Protein AF-A0A7S2IC84-F1 (afdb_monomer_lite)

Structure (mmCIF, N/CA/C/O backbone):
data_AF-A0A7S2IC84-F1
#
_entry.id   AF-A0A7S2IC84-F1
#
loop_
_atom_site.group_PDB
_atom_site.id
_atom_site.type_symbol
_atom_site.label_atom_id
_atom_site.label_alt_id
_atom_site.label_comp_id
_atom_site.label_asym_id
_atom_site.label_entity_id
_atom_site.label_seq_id
_atom_site.pdbx_PDB_ins_code
_atom_site.Cartn_x
_atom_site.Cartn_y
_atom_site.Cartn_z
_atom_site.occupancy
_atom_site.B_iso_or_equiv
_atom_site.auth_seq_id
_atom_site.auth_comp_id
_atom_site.auth_asym_id
_atom_site.auth_atom_id
_atom_site.pdbx_PDB_model_num
ATOM 1 N N . MET A 1 1 ? -22.137 10.813 -13.366 1.00 35.28 1 MET A N 1
ATOM 2 C CA . MET A 1 1 ? -20.896 10.332 -12.736 1.00 35.28 1 MET A CA 1
ATOM 3 C C . MET A 1 1 ? -19.854 10.349 -13.838 1.00 35.28 1 MET A C 1
ATOM 5 O O . MET A 1 1 ? -19.984 9.572 -14.772 1.00 35.28 1 MET A O 1
ATOM 9 N N . GLU A 1 2 ? -18.961 11.340 -13.840 1.00 34.75 2 GLU A N 1
ATOM 10 C CA . GLU A 1 2 ? -17.824 11.350 -14.770 1.00 34.75 2 GLU A CA 1
ATOM 11 C C . GLU A 1 2 ? -16.939 10.137 -14.464 1.00 34.75 2 GLU A C 1
ATOM 13 O O . GLU A 1 2 ? -16.788 9.768 -13.298 1.00 34.75 2 GLU A O 1
ATOM 18 N N . GLY A 1 3 ? -16.433 9.477 -15.506 1.00 37.12 3 GLY A N 1
ATOM 19 C CA . GLY A 1 3 ? -15.667 8.241 -15.371 1.00 37.12 3 GLY A CA 1
ATOM 20 C C . GLY A 1 3 ? -14.487 8.406 -14.413 1.00 37.12 3 GLY A C 1
ATOM 21 O O . GLY A 1 3 ? -13.699 9.337 -14.533 1.00 37.12 3 GLY A O 1
ATOM 22 N N . VAL A 1 4 ? -14.367 7.478 -13.462 1.00 47.25 4 VAL A N 1
ATOM 23 C CA . VAL A 1 4 ? -13.294 7.436 -12.447 1.00 47.25 4 VAL A CA 1
ATOM 24 C C . VAL A 1 4 ? -11.958 6.972 -13.052 1.00 47.25 4 VAL A C 1
ATOM 26 O O . VAL A 1 4 ? -10.907 7.048 -12.414 1.00 47.25 4 VAL A O 1
ATOM 29 N N . LEU A 1 5 ? -11.973 6.488 -14.298 1.00 45.72 5 LEU A N 1
ATOM 30 C CA . LEU A 1 5 ? -10.772 6.046 -14.991 1.00 45.72 5 LEU A CA 1
ATOM 31 C C . LEU A 1 5 ? -9.951 7.255 -15.461 1.00 45.72 5 LEU A C 1
ATOM 33 O O . LEU A 1 5 ? -10.506 8.160 -16.088 1.00 45.72 5 LEU A O 1
ATOM 37 N N . PRO A 1 6 ? -8.633 7.283 -15.189 1.00 52.25 6 PRO A N 1
ATOM 38 C CA . PRO A 1 6 ? -7.774 8.307 -15.755 1.00 52.25 6 PRO A CA 1
ATOM 39 C C . PRO A 1 6 ? -7.857 8.228 -17.279 1.00 52.25 6 PRO A C 1
ATOM 41 O O . PRO A 1 6 ? -7.820 7.133 -17.843 1.00 52.25 6 PRO A O 1
ATOM 44 N N . ASP A 1 7 ? -7.951 9.388 -17.930 1.00 58.00 7 ASP A N 1
ATOM 45 C CA . ASP A 1 7 ? -7.841 9.480 -19.381 1.00 58.00 7 ASP A CA 1
ATOM 46 C C . ASP A 1 7 ? -6.588 8.700 -19.818 1.00 58.00 7 ASP A C 1
ATOM 48 O O . ASP A 1 7 ? -5.492 8.896 -19.284 1.00 58.00 7 ASP A O 1
ATOM 52 N N . ALA A 1 8 ? -6.764 7.730 -20.709 1.00 59.69 8 ALA A N 1
ATOM 53 C CA . ALA A 1 8 ? -5.690 6.900 -21.250 1.00 59.69 8 ALA A CA 1
ATOM 54 C C . ALA A 1 8 ? -5.356 7.287 -22.698 1.00 59.69 8 ALA A C 1
ATOM 56 O O . ALA A 1 8 ? -4.573 6.591 -23.352 1.00 59.69 8 ALA A O 1
ATOM 57 N N . GLY A 1 9 ? -5.952 8.379 -23.191 1.00 63.91 9 GLY A N 1
ATOM 58 C CA . GLY A 1 9 ? -5.682 8.944 -24.498 1.00 63.91 9 GLY A CA 1
ATOM 59 C C . GLY A 1 9 ? -4.207 9.322 -24.683 1.00 63.91 9 GLY A C 1
ATOM 60 O O . GLY A 1 9 ? -3.464 9.470 -23.710 1.00 63.91 9 GLY A O 1
ATOM 61 N N . PRO A 1 10 ? -3.759 9.477 -25.937 1.00 58.81 10 PRO A N 1
ATOM 62 C CA . PRO A 1 10 ? -2.362 9.766 -26.268 1.00 58.81 10 PRO A CA 1
ATOM 63 C C . PRO A 1 10 ? -1.812 11.038 -25.597 1.00 58.81 10 PRO A C 1
ATOM 65 O O . PRO A 1 10 ? -0.617 11.094 -25.318 1.00 58.81 10 PRO A O 1
ATOM 68 N N . ASP A 1 11 ? -2.678 11.997 -25.257 1.00 66.75 11 ASP A N 1
ATOM 69 C CA . ASP A 1 11 ? -2.313 13.256 -24.590 1.00 66.75 11 ASP A CA 1
ATOM 70 C C . ASP A 1 11 ? -2.499 13.229 -23.065 1.00 66.75 11 ASP A C 1
ATOM 72 O O . ASP A 1 11 ? -2.344 14.245 -22.381 1.00 66.75 11 ASP A O 1
ATOM 76 N N . SER A 1 12 ? -2.847 12.076 -22.495 1.00 67.94 12 SER A N 1
ATOM 77 C CA . SER A 1 12 ? -3.156 12.009 -21.079 1.00 67.94 12 SER A CA 1
ATOM 78 C C . SER A 1 12 ? -1.906 12.068 -20.208 1.00 67.94 12 SER A C 1
ATOM 80 O O . SER A 1 12 ? -0.814 11.622 -20.572 1.00 67.94 12 SER A O 1
ATOM 82 N N . ALA A 1 13 ? -2.065 12.570 -18.984 1.00 67.38 13 ALA A N 1
ATOM 83 C CA . ALA A 1 13 ? -0.963 12.674 -18.030 1.00 67.38 13 ALA A CA 1
ATOM 84 C C . ALA A 1 13 ? -0.344 11.307 -17.656 1.00 67.38 13 ALA A C 1
ATOM 86 O O . ALA A 1 13 ? 0.802 11.251 -17.201 1.00 67.38 13 ALA A O 1
ATOM 87 N N . TRP A 1 14 ? -1.080 10.213 -17.889 1.00 68.62 14 TRP A N 1
ATOM 88 C CA . TRP A 1 14 ? -0.605 8.833 -17.784 1.00 68.62 14 TRP A CA 1
ATOM 89 C C . TRP A 1 14 ? 0.412 8.472 -18.878 1.00 68.62 14 TRP A C 1
ATOM 91 O O . TRP A 1 14 ? 1.429 7.834 -18.589 1.00 68.62 14 TRP A O 1
ATOM 101 N N . GLN A 1 15 ? 0.165 8.907 -20.117 1.00 69.06 15 GLN A N 1
ATOM 102 C CA . GLN A 1 15 ? 1.049 8.668 -21.261 1.00 69.06 15 GLN A CA 1
ATOM 103 C C . GLN A 1 15 ? 2.215 9.661 -21.301 1.00 69.06 15 GLN A C 1
ATOM 105 O O . GLN A 1 15 ? 3.356 9.256 -21.519 1.00 69.06 15 GLN A O 1
ATOM 110 N N . ALA A 1 16 ? 1.969 10.936 -20.984 1.00 69.38 16 ALA A N 1
ATOM 111 C CA . ALA A 1 16 ? 2.932 12.027 -21.152 1.00 69.38 16 ALA A CA 1
ATOM 112 C C . ALA A 1 16 ? 4.272 11.818 -20.418 1.00 69.38 16 ALA A C 1
ATOM 114 O O . ALA A 1 16 ? 5.317 12.244 -20.902 1.00 69.38 16 ALA A O 1
ATOM 115 N N . LYS A 1 17 ? 4.266 11.158 -19.250 1.00 76.44 17 LYS A N 1
ATOM 116 C CA . LYS A 1 17 ? 5.498 10.836 -18.497 1.00 76.44 17 LYS A CA 1
ATOM 117 C C . LYS A 1 17 ? 5.928 9.375 -18.597 1.00 76.44 17 LYS A C 1
ATOM 119 O O . LYS A 1 17 ? 6.932 9.011 -17.990 1.00 76.44 17 LYS A O 1
ATOM 124 N N . ALA A 1 18 ? 5.151 8.529 -19.272 1.00 82.62 18 ALA A N 1
ATOM 125 C CA . ALA A 1 18 ? 5.358 7.085 -19.400 1.00 82.62 18 ALA A CA 1
ATOM 126 C C . ALA A 1 18 ? 5.592 6.316 -18.076 1.00 82.62 18 ALA A C 1
ATOM 128 O O . ALA A 1 18 ? 5.994 5.152 -18.108 1.00 82.62 18 ALA A O 1
ATOM 129 N N . ARG A 1 19 ? 5.320 6.910 -16.902 1.00 88.19 19 ARG A N 1
ATOM 130 C CA . ARG A 1 19 ? 5.584 6.296 -15.587 1.00 88.19 19 ARG A CA 1
ATOM 131 C C . ARG A 1 19 ? 4.668 5.104 -15.332 1.00 88.19 19 ARG A C 1
ATOM 133 O O . ARG A 1 19 ? 5.154 3.999 -15.105 1.00 88.19 19 ARG A O 1
ATOM 140 N N . GLY A 1 20 ? 3.357 5.321 -15.451 1.00 87.19 20 GLY A N 1
ATOM 141 C CA . GLY A 1 20 ? 2.346 4.270 -15.328 1.00 87.19 20 GLY A CA 1
ATOM 142 C C . GLY A 1 20 ? 2.557 3.125 -16.329 1.00 87.19 20 GLY A C 1
ATOM 143 O O . GLY A 1 20 ? 2.695 1.978 -15.904 1.00 87.19 20 GLY A O 1
ATOM 144 N N . PRO A 1 21 ? 2.692 3.406 -17.641 1.00 89.00 21 PRO A N 1
ATOM 145 C CA . PRO A 1 21 ? 3.006 2.383 -18.639 1.00 89.00 21 PRO A CA 1
ATOM 146 C C . PRO A 1 21 ? 4.304 1.610 -18.369 1.00 89.00 21 PRO A C 1
ATOM 148 O O . PRO A 1 21 ? 4.390 0.421 -18.671 1.00 89.00 21 PRO A O 1
ATOM 151 N N . THR A 1 22 ? 5.334 2.252 -17.812 1.00 91.38 22 THR A N 1
ATOM 152 C CA . THR A 1 22 ? 6.587 1.570 -17.442 1.00 91.38 22 THR A CA 1
ATOM 153 C C . THR A 1 22 ? 6.384 0.644 -16.247 1.00 91.38 22 THR A C 1
ATOM 155 O O . THR A 1 22 ? 6.774 -0.517 -16.319 1.00 91.38 22 THR A O 1
ATOM 158 N N . LEU A 1 23 ? 5.691 1.088 -15.195 1.00 93.00 23 LEU A N 1
ATOM 159 C CA . LEU A 1 23 ? 5.350 0.234 -14.049 1.00 93.00 23 LEU A CA 1
ATOM 160 C C . LEU A 1 23 ? 4.457 -0.945 -14.452 1.00 93.00 23 LEU A C 1
ATOM 162 O O . LEU A 1 23 ? 4.664 -2.062 -13.982 1.00 93.00 23 LEU A O 1
ATOM 166 N N . ARG A 1 24 ? 3.519 -0.735 -15.384 1.00 91.69 24 ARG A N 1
ATOM 167 C CA . ARG A 1 24 ? 2.701 -1.816 -15.948 1.00 91.69 24 ARG A CA 1
ATOM 168 C C . ARG A 1 24 ? 3.534 -2.805 -16.763 1.00 91.69 24 ARG A C 1
ATOM 170 O O . ARG A 1 24 ? 3.251 -3.992 -16.713 1.00 91.69 24 ARG A O 1
ATOM 177 N N . ARG A 1 25 ? 4.567 -2.357 -17.481 1.00 92.56 25 ARG A N 1
ATOM 178 C CA . ARG A 1 25 ? 5.507 -3.263 -18.164 1.00 92.56 25 ARG A CA 1
ATOM 179 C C . ARG A 1 25 ? 6.356 -4.071 -17.182 1.00 92.56 25 ARG A C 1
ATOM 181 O O . ARG A 1 25 ? 6.618 -5.234 -17.451 1.00 92.56 25 ARG A O 1
ATOM 188 N N . LEU A 1 26 ? 6.747 -3.475 -16.055 1.00 94.00 26 LEU A N 1
ATOM 189 C CA . LEU A 1 26 ? 7.545 -4.144 -15.023 1.00 94.00 26 LEU A CA 1
ATOM 190 C C . LEU A 1 26 ? 6.751 -5.187 -14.240 1.00 94.00 26 LEU A C 1
ATOM 192 O O . LEU A 1 26 ? 7.208 -6.313 -14.073 1.00 94.00 26 LEU A O 1
ATOM 196 N N . PHE A 1 27 ? 5.568 -4.811 -13.758 1.00 96.00 27 PHE A N 1
ATOM 197 C CA . PHE A 1 27 ? 4.808 -5.622 -12.808 1.00 96.00 27 PHE A CA 1
ATOM 198 C C . PHE A 1 27 ? 3.528 -6.205 -13.393 1.00 96.00 27 PHE A C 1
ATOM 200 O O . PHE A 1 27 ? 2.905 -7.038 -12.755 1.00 96.00 27 PHE A O 1
ATOM 207 N N . GLY A 1 28 ? 3.126 -5.840 -14.611 1.00 94.19 28 GLY A N 1
ATOM 208 C CA . GLY A 1 28 ? 1.875 -6.312 -15.210 1.00 94.19 28 GLY A CA 1
ATOM 209 C C . GLY A 1 28 ? 1.822 -7.818 -15.455 1.00 94.19 28 GLY A C 1
ATOM 210 O O . GLY A 1 28 ? 0.731 -8.352 -15.600 1.00 94.19 28 GLY A O 1
ATOM 211 N N . ALA A 1 29 ? 2.960 -8.511 -15.464 1.00 93.81 29 ALA A N 1
ATOM 212 C CA . ALA A 1 29 ? 2.993 -9.971 -15.511 1.00 93.81 29 ALA A CA 1
ATOM 213 C C . ALA A 1 29 ? 2.808 -10.630 -14.132 1.00 93.81 29 ALA A C 1
ATOM 215 O O . ALA A 1 29 ? 2.566 -11.829 -14.077 1.00 93.81 29 ALA A O 1
ATOM 216 N N . TYR A 1 30 ? 2.915 -9.871 -13.034 1.00 96.06 30 TYR A N 1
ATOM 217 C CA . TYR A 1 30 ? 2.794 -10.419 -11.686 1.00 96.06 30 TYR A CA 1
ATOM 218 C C . TYR A 1 30 ? 1.347 -10.824 -11.425 1.00 96.06 30 TYR A C 1
ATOM 220 O O . TYR A 1 30 ? 0.415 -10.041 -11.647 1.00 96.06 30 TYR A O 1
ATOM 228 N N . LEU A 1 31 ? 1.182 -12.032 -10.908 1.00 95.38 31 LEU A N 1
ATOM 229 C CA . LEU A 1 31 ? -0.073 -12.586 -10.425 1.00 95.38 31 LEU A CA 1
ATOM 230 C C . LEU A 1 31 ? -0.096 -12.576 -8.892 1.00 95.38 31 LEU A C 1
ATOM 232 O O . LEU A 1 31 ? 0.843 -12.124 -8.232 1.00 95.38 31 LEU A O 1
ATOM 236 N N . TYR A 1 32 ? -1.182 -13.086 -8.311 1.00 93.31 32 TYR A N 1
ATOM 237 C CA . TYR A 1 32 ? -1.343 -13.202 -6.862 1.00 93.31 32 TYR A CA 1
ATOM 238 C C . TYR A 1 32 ? -0.132 -13.865 -6.184 1.00 93.31 32 TYR A C 1
ATOM 240 O O . TYR A 1 32 ? 0.417 -13.337 -5.215 1.00 93.31 32 TYR A O 1
ATOM 248 N N . GLU A 1 33 ? 0.341 -14.987 -6.727 1.00 96.12 33 GLU A N 1
ATOM 249 C CA . GLU A 1 33 ? 1.465 -15.742 -6.164 1.00 96.12 33 GLU A CA 1
ATOM 250 C C . GLU A 1 33 ? 2.770 -14.934 -6.136 1.00 96.12 33 GLU A C 1
ATOM 252 O O . GLU A 1 33 ? 3.537 -15.035 -5.171 1.00 96.12 33 GLU A O 1
ATOM 257 N N . ASP A 1 34 ? 2.998 -14.084 -7.141 1.00 96.56 34 ASP A N 1
ATOM 258 C CA . ASP A 1 34 ? 4.186 -13.235 -7.248 1.00 96.56 34 ASP A CA 1
ATOM 259 C C . ASP A 1 34 ? 4.195 -12.125 -6.196 1.00 96.56 34 ASP A C 1
ATOM 261 O O . ASP A 1 34 ? 5.251 -11.813 -5.628 1.00 96.56 34 ASP A O 1
ATOM 265 N N . LEU A 1 35 ? 3.025 -11.555 -5.881 1.00 96.12 35 LEU A N 1
ATOM 266 C CA . LEU A 1 35 ? 2.880 -10.564 -4.811 1.00 96.12 35 LEU A CA 1
ATOM 267 C C . LEU A 1 35 ? 3.310 -11.166 -3.470 1.00 96.12 35 LEU A C 1
ATOM 269 O O . LEU A 1 35 ? 4.196 -10.639 -2.790 1.00 96.12 35 LEU A O 1
ATOM 273 N N . TRP A 1 36 ? 2.756 -12.327 -3.121 1.00 95.56 36 TRP A N 1
ATOM 274 C CA . TRP A 1 36 ? 3.095 -13.019 -1.877 1.00 95.56 36 TRP A CA 1
ATOM 275 C C . TRP A 1 36 ? 4.520 -13.562 -1.864 1.00 95.56 36 TRP A C 1
ATOM 277 O O . TRP A 1 36 ? 5.173 -13.543 -0.822 1.00 95.56 36 TRP A O 1
ATOM 287 N N . SER A 1 37 ? 5.035 -14.014 -3.007 1.00 95.56 37 SER A N 1
ATOM 288 C CA . SER A 1 37 ? 6.438 -14.406 -3.155 1.00 95.56 37 SER A CA 1
ATOM 289 C C . SER A 1 37 ? 7.376 -13.233 -2.872 1.00 95.56 37 SER A C 1
ATOM 291 O O . SER A 1 37 ? 8.379 -13.386 -2.175 1.00 95.56 37 SER A O 1
ATOM 293 N N . THR A 1 38 ? 7.030 -12.036 -3.346 1.00 95.44 38 THR A N 1
ATOM 294 C CA . THR A 1 38 ? 7.780 -10.806 -3.064 1.00 95.44 38 THR A CA 1
ATOM 295 C C . THR A 1 38 ? 7.731 -10.458 -1.578 1.00 95.44 38 THR A C 1
ATOM 297 O O . THR A 1 38 ? 8.777 -10.245 -0.972 1.00 95.44 38 THR A O 1
ATOM 300 N N . LEU A 1 39 ? 6.557 -10.507 -0.944 1.00 93.56 39 LEU A N 1
ATOM 301 C CA . LEU A 1 39 ? 6.437 -10.277 0.501 1.00 93.56 39 LEU A CA 1
ATOM 302 C C . LEU A 1 39 ? 7.216 -11.311 1.337 1.00 93.56 39 LEU A C 1
ATOM 304 O O . LEU A 1 39 ? 7.793 -10.964 2.364 1.00 93.56 39 LEU A O 1
ATOM 308 N N . ARG A 1 40 ? 7.268 -12.580 0.915 1.00 93.00 40 ARG A N 1
ATOM 309 C CA . ARG A 1 40 ? 8.081 -13.611 1.584 1.00 93.00 40 ARG A CA 1
ATOM 310 C C . ARG A 1 40 ? 9.578 -13.358 1.429 1.00 93.00 40 ARG A C 1
ATOM 312 O O . ARG A 1 40 ? 10.294 -13.491 2.413 1.00 93.00 40 ARG A O 1
ATOM 319 N N . ARG A 1 41 ? 10.037 -12.974 0.233 1.00 93.94 41 ARG A N 1
ATOM 320 C CA . ARG A 1 41 ? 11.439 -12.594 -0.012 1.00 93.94 41 ARG A CA 1
ATOM 321 C C . ARG A 1 41 ? 11.854 -11.400 0.836 1.00 93.94 41 ARG A C 1
ATOM 323 O O . ARG A 1 41 ? 12.928 -11.427 1.414 1.00 93.94 41 ARG A O 1
ATOM 330 N N . LEU A 1 42 ? 10.982 -10.403 0.977 1.00 93.12 42 LEU A N 1
ATOM 331 C CA . LEU A 1 42 ? 11.238 -9.264 1.855 1.00 93.12 42 LEU A CA 1
ATOM 332 C C . LEU A 1 42 ? 11.544 -9.720 3.287 1.00 93.12 42 LEU A C 1
ATOM 334 O O . LEU A 1 42 ? 12.545 -9.303 3.847 1.00 93.12 42 LEU A O 1
ATOM 338 N N . LYS A 1 43 ? 10.747 -10.643 3.842 1.00 89.75 43 LYS A N 1
ATOM 339 C CA . LYS A 1 43 ? 10.978 -11.195 5.190 1.00 89.75 43 LYS A CA 1
ATOM 340 C C . LYS A 1 43 ? 12.296 -11.967 5.341 1.00 89.75 43 LYS A C 1
ATOM 342 O O . LYS A 1 43 ? 12.667 -12.266 6.465 1.00 89.75 43 LYS A O 1
ATOM 347 N N . GLN A 1 44 ? 12.941 -12.357 4.240 1.00 89.81 44 GLN A N 1
ATOM 348 C CA . GLN A 1 44 ? 14.251 -13.022 4.246 1.00 89.81 44 GLN A CA 1
ATOM 349 C C . GLN A 1 44 ? 15.414 -12.033 4.127 1.00 89.81 44 GLN A C 1
ATOM 351 O O . GLN A 1 44 ? 16.535 -12.383 4.469 1.00 89.81 44 GLN A O 1
ATOM 356 N N . ILE A 1 45 ? 15.159 -10.847 3.571 1.00 87.94 45 ILE A N 1
ATOM 357 C CA . ILE A 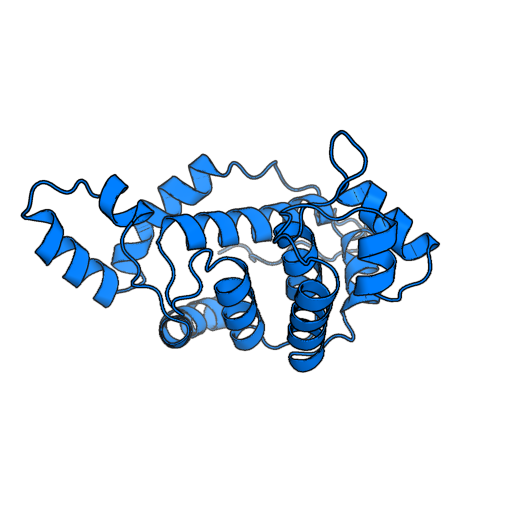1 45 ? 16.159 -9.791 3.375 1.00 87.94 45 ILE A CA 1
ATOM 358 C C . ILE A 1 45 ? 16.185 -8.869 4.598 1.00 87.94 45 ILE A C 1
ATOM 360 O O . ILE A 1 45 ? 17.242 -8.407 5.008 1.00 87.94 45 ILE A O 1
ATOM 364 N N . ASP A 1 46 ? 15.017 -8.622 5.185 1.00 78.56 46 ASP A N 1
ATOM 365 C CA . ASP A 1 46 ? 14.825 -7.674 6.271 1.00 78.56 46 ASP A CA 1
ATOM 366 C C . ASP A 1 46 ? 14.666 -8.385 7.625 1.00 78.56 46 ASP A C 1
ATOM 368 O O . ASP A 1 46 ? 13.554 -8.621 8.111 1.00 78.56 46 ASP A O 1
ATOM 372 N N . ASP A 1 47 ? 15.802 -8.719 8.241 1.00 65.31 47 ASP A N 1
ATOM 373 C CA . ASP A 1 47 ? 15.863 -9.343 9.571 1.00 65.31 47 ASP A CA 1
ATOM 374 C C . ASP A 1 47 ? 15.360 -8.408 10.695 1.00 65.31 47 ASP A C 1
ATOM 376 O O . ASP A 1 47 ? 14.943 -8.879 11.755 1.00 65.31 47 ASP A O 1
ATOM 380 N N . ASN A 1 48 ? 15.345 -7.086 10.464 1.00 64.75 48 ASN A N 1
ATOM 381 C CA . ASN A 1 48 ? 15.046 -6.067 11.479 1.00 64.75 48 ASN A CA 1
ATOM 382 C C . ASN A 1 48 ? 13.680 -5.383 11.318 1.00 64.75 48 ASN A C 1
ATOM 384 O O . ASN A 1 48 ? 13.349 -4.510 12.121 1.00 64.75 48 ASN A O 1
ATOM 388 N N . GLN A 1 49 ? 12.867 -5.781 10.335 1.00 72.12 49 GLN A N 1
ATOM 389 C CA . GLN A 1 49 ? 11.595 -5.116 10.018 1.00 72.12 49 GLN A CA 1
ATOM 390 C C . GLN A 1 49 ? 11.776 -3.622 9.706 1.00 72.12 49 GLN A C 1
ATOM 392 O O . GLN A 1 49 ? 10.971 -2.779 10.117 1.00 72.12 49 GLN A O 1
ATOM 397 N N . CYS A 1 50 ? 12.857 -3.290 9.008 1.00 79.44 50 CYS A N 1
ATOM 398 C CA . CYS A 1 50 ? 13.123 -1.961 8.504 1.00 79.44 50 CYS A CA 1
ATOM 399 C C . CYS A 1 50 ? 11.965 -1.488 7.614 1.00 79.44 50 CYS A C 1
ATOM 401 O O . CYS A 1 50 ? 11.557 -2.131 6.651 1.00 79.44 50 CYS A O 1
ATOM 403 N N . GLU A 1 51 ? 11.449 -0.289 7.886 1.00 88.94 51 GLU A N 1
ATOM 404 C CA . GLU A 1 51 ? 10.407 0.311 7.041 1.00 88.94 51 GLU A CA 1
ATOM 405 C C . GLU A 1 51 ? 10.931 0.741 5.658 1.00 88.94 51 GLU A C 1
ATOM 407 O O . GLU A 1 51 ? 10.146 1.084 4.768 1.00 88.94 51 GLU A O 1
ATOM 412 N N . TYR A 1 52 ? 12.251 0.727 5.477 1.00 92.31 52 TYR A N 1
ATOM 413 C CA . TYR A 1 52 ? 12.963 1.248 4.321 1.00 92.31 52 TYR A CA 1
ATOM 414 C C . TYR A 1 52 ? 13.907 0.202 3.738 1.00 92.31 52 TYR A C 1
ATOM 416 O O . TYR A 1 52 ? 14.497 -0.564 4.490 1.00 92.31 52 TYR A O 1
ATOM 424 N N . LEU A 1 53 ? 14.081 0.235 2.416 1.00 93.12 53 LEU A N 1
ATOM 425 C CA . LEU A 1 53 ? 15.046 -0.590 1.692 1.00 93.12 53 LEU A CA 1
ATOM 426 C C . LEU A 1 53 ? 16.114 0.265 1.018 1.00 93.12 53 LEU A C 1
ATOM 428 O O . LEU A 1 53 ? 15.804 1.313 0.431 1.00 93.12 53 LEU A O 1
ATOM 4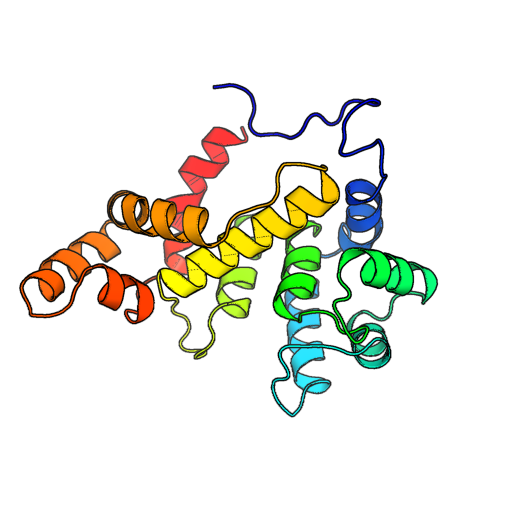32 N N . SER A 1 54 ? 17.350 -0.229 1.049 1.00 93.62 54 SER A N 1
ATOM 433 C CA . SER A 1 54 ? 18.436 0.236 0.192 1.00 93.62 54 SER A CA 1
ATOM 434 C C . SER A 1 54 ? 18.256 -0.237 -1.253 1.00 93.62 54 SER A C 1
ATOM 436 O O . SER A 1 54 ? 17.384 -1.059 -1.577 1.00 93.62 54 SER A O 1
ATOM 438 N N . PHE A 1 55 ? 19.098 0.300 -2.139 1.00 93.31 55 PHE A N 1
ATOM 439 C CA . PHE A 1 55 ? 19.130 -0.095 -3.544 1.00 93.31 55 PHE A CA 1
ATOM 440 C C . PHE A 1 55 ? 19.465 -1.583 -3.684 1.00 93.31 55 PHE A C 1
ATOM 442 O O . PHE A 1 55 ? 18.764 -2.317 -4.377 1.00 93.31 55 PHE A O 1
ATOM 449 N N . GLU A 1 56 ? 20.473 -2.049 -2.954 1.00 92.56 56 GLU A N 1
ATOM 450 C CA . GLU A 1 56 ? 20.945 -3.432 -2.963 1.00 92.56 56 GLU A CA 1
ATOM 451 C C . GLU A 1 56 ? 19.877 -4.396 -2.435 1.00 92.56 56 GLU A C 1
ATOM 453 O O . GLU A 1 56 ? 19.614 -5.430 -3.052 1.00 92.56 56 GLU A O 1
ATOM 458 N N . GLU A 1 57 ? 19.203 -4.048 -1.337 1.00 93.69 57 GLU A N 1
ATOM 459 C CA . GLU A 1 57 ? 18.108 -4.854 -0.782 1.00 93.69 57 GLU A CA 1
ATOM 460 C C . GLU A 1 57 ? 16.938 -4.955 -1.767 1.00 93.69 57 GLU A C 1
ATOM 462 O O . GLU A 1 57 ? 16.367 -6.028 -1.974 1.00 93.69 57 GLU A O 1
ATOM 467 N N . SER A 1 58 ? 16.611 -3.857 -2.453 1.00 93.88 58 SER A N 1
ATOM 468 C CA . SER A 1 58 ? 15.556 -3.857 -3.470 1.00 93.88 58 SER A CA 1
ATOM 469 C C . SER A 1 58 ? 15.943 -4.634 -4.728 1.00 93.88 58 SER A C 1
ATOM 471 O O . SER A 1 58 ? 15.086 -5.280 -5.338 1.00 93.88 58 SER A O 1
ATOM 473 N N . GLN A 1 59 ? 17.224 -4.640 -5.097 1.00 93.38 59 GLN A N 1
ATOM 474 C CA . GLN A 1 59 ? 17.747 -5.465 -6.186 1.00 93.38 59 GLN A CA 1
ATOM 475 C C . GLN A 1 59 ? 17.613 -6.955 -5.854 1.00 93.38 59 GLN A C 1
ATOM 477 O O . GLN A 1 59 ? 17.119 -7.730 -6.678 1.00 93.38 59 GLN A O 1
ATOM 482 N N . GLN A 1 60 ? 17.963 -7.353 -4.627 1.00 92.75 60 GLN A N 1
ATOM 483 C CA . GLN A 1 60 ? 17.785 -8.726 -4.142 1.00 92.75 60 GLN A CA 1
ATOM 484 C C . GLN A 1 60 ? 16.305 -9.126 -4.084 1.00 92.75 60 GLN A C 1
ATOM 486 O O . GLN A 1 60 ? 15.941 -10.245 -4.467 1.00 92.75 60 GLN A O 1
ATOM 491 N N . LEU A 1 61 ? 15.443 -8.199 -3.656 1.00 94.69 61 LEU A N 1
ATOM 492 C CA . LEU A 1 61 ? 14.004 -8.409 -3.548 1.00 94.69 61 LEU A CA 1
ATOM 493 C C . LEU A 1 61 ? 13.360 -8.634 -4.918 1.00 94.69 61 LEU A C 1
ATOM 495 O O . LEU A 1 61 ? 12.665 -9.633 -5.112 1.00 94.69 61 LEU A O 1
ATOM 499 N N . LEU A 1 62 ? 13.577 -7.719 -5.866 1.00 94.00 62 LEU A N 1
ATOM 500 C CA . LEU A 1 62 ? 12.856 -7.690 -7.141 1.00 94.00 62 LEU A CA 1
ATOM 501 C C . LEU A 1 62 ? 13.518 -8.532 -8.228 1.00 94.00 62 LEU A C 1
ATOM 503 O O . LEU A 1 62 ? 12.808 -9.058 -9.081 1.00 94.00 62 LEU A O 1
ATOM 507 N N . LYS A 1 63 ? 14.845 -8.701 -8.180 1.00 90.56 63 LYS A N 1
ATOM 508 C CA . LYS A 1 63 ? 15.636 -9.404 -9.205 1.00 90.56 63 LYS A CA 1
ATOM 509 C C . LYS A 1 63 ? 15.399 -8.863 -10.622 1.00 90.56 63 LYS A C 1
ATOM 511 O O . LYS A 1 63 ? 15.374 -9.622 -11.588 1.00 90.56 63 LYS A O 1
ATOM 516 N N . ILE A 1 64 ? 15.205 -7.550 -10.735 1.00 92.19 64 ILE A N 1
ATOM 517 C CA . ILE A 1 64 ? 15.070 -6.846 -12.013 1.00 92.19 64 ILE A CA 1
ATOM 518 C C . ILE A 1 64 ? 16.407 -6.208 -12.414 1.00 92.19 64 ILE A C 1
ATOM 520 O O . ILE A 1 64 ? 17.218 -5.914 -11.536 1.00 92.19 64 ILE A O 1
ATOM 524 N N . PRO A 1 65 ? 16.637 -5.957 -13.714 1.00 94.06 65 PRO A N 1
ATOM 525 C CA . PRO A 1 65 ? 17.803 -5.211 -14.177 1.00 94.06 65 PRO A CA 1
ATOM 526 C C . PRO A 1 65 ? 17.953 -3.830 -13.520 1.00 94.06 65 PRO A C 1
ATOM 528 O O . PRO A 1 65 ? 16.966 -3.120 -13.321 1.00 94.06 65 PRO A O 1
ATOM 531 N N . ASP A 1 66 ? 19.196 -3.406 -13.293 1.00 93.25 66 ASP A N 1
ATOM 532 C CA . ASP A 1 66 ? 19.537 -2.173 -12.568 1.00 93.25 66 ASP A CA 1
ATOM 533 C C . ASP A 1 66 ? 18.887 -0.924 -13.159 1.00 93.25 66 ASP A C 1
ATOM 535 O O . ASP A 1 66 ? 18.404 -0.071 -12.425 1.00 93.25 66 ASP A O 1
ATOM 539 N N . PHE A 1 67 ? 18.798 -0.826 -14.486 1.00 92.62 67 PHE A N 1
ATOM 540 C CA . PHE A 1 67 ? 18.175 0.328 -15.136 1.00 92.62 67 PHE A CA 1
ATOM 541 C C . PHE A 1 67 ? 16.674 0.450 -14.817 1.00 92.62 67 PHE A C 1
ATOM 543 O O . PHE A 1 67 ? 16.142 1.556 -14.726 1.00 92.62 67 PHE A O 1
ATOM 550 N N . HIS A 1 68 ? 15.983 -0.673 -14.609 1.00 93.06 68 HIS A N 1
ATOM 551 C CA . HIS A 1 68 ? 14.594 -0.674 -14.161 1.00 93.06 68 HIS A CA 1
ATOM 552 C C . HIS A 1 68 ? 14.478 -0.329 -12.678 1.00 93.06 68 HIS A C 1
ATOM 554 O O . HIS A 1 68 ? 13.531 0.352 -12.285 1.00 93.06 68 HIS A O 1
ATOM 560 N N . LEU A 1 69 ? 15.446 -0.749 -11.864 1.00 93.56 69 LEU A N 1
ATOM 561 C CA . LEU A 1 69 ? 15.499 -0.390 -10.452 1.00 93.56 69 LEU A CA 1
ATOM 562 C C . LEU A 1 69 ? 15.808 1.100 -10.249 1.00 93.56 69 LEU A C 1
ATOM 564 O O . LEU A 1 69 ? 15.153 1.746 -9.437 1.00 93.56 69 LEU A O 1
ATOM 568 N N . MET A 1 70 ? 16.713 1.672 -11.045 1.00 93.75 70 MET A N 1
ATOM 569 C CA . MET A 1 70 ? 16.999 3.112 -11.074 1.00 93.75 70 MET A CA 1
ATOM 570 C C . MET A 1 70 ? 15.747 3.932 -11.383 1.00 93.75 70 MET A C 1
ATOM 572 O O . MET A 1 70 ? 15.475 4.916 -10.704 1.00 93.75 70 MET A O 1
ATOM 576 N N . PHE A 1 71 ? 14.927 3.480 -12.336 1.00 93.19 71 PHE A N 1
ATOM 577 C CA . PHE A 1 71 ? 13.633 4.107 -12.605 1.00 93.19 71 PHE A CA 1
ATOM 578 C C . PHE A 1 71 ? 12.705 4.097 -11.375 1.00 93.19 71 PHE A C 1
ATOM 580 O O . PHE A 1 71 ? 12.024 5.087 -11.113 1.00 93.19 71 PHE A O 1
ATOM 587 N N . LEU A 1 72 ? 12.672 3.009 -10.595 1.00 92.94 72 LEU A N 1
ATOM 588 C CA . LEU A 1 72 ? 11.916 2.979 -9.335 1.00 92.94 72 LEU A CA 1
ATOM 589 C C . LEU A 1 72 ? 12.518 3.937 -8.300 1.00 92.94 72 LEU A C 1
ATOM 591 O O . LEU A 1 72 ? 11.775 4.607 -7.583 1.00 92.94 72 LEU A O 1
ATOM 595 N N . TRP A 1 73 ? 13.844 4.051 -8.255 1.00 92.44 73 TRP A N 1
ATOM 596 C CA . TRP A 1 73 ? 14.544 4.991 -7.382 1.00 92.44 73 TRP A CA 1
ATOM 597 C C . TRP A 1 73 ? 14.189 6.443 -7.692 1.00 92.44 73 TRP A C 1
ATOM 599 O O . TRP A 1 73 ? 13.831 7.186 -6.778 1.00 92.44 73 TRP A O 1
ATOM 609 N N . ASP A 1 74 ? 14.167 6.825 -8.966 1.00 90.44 74 ASP A N 1
ATOM 610 C CA . ASP A 1 74 ? 13.771 8.170 -9.400 1.00 90.44 74 ASP A CA 1
ATOM 611 C C . ASP A 1 74 ? 12.319 8.514 -9.018 1.00 90.44 74 ASP A C 1
ATOM 613 O O . ASP A 1 74 ? 11.949 9.685 -8.905 1.00 90.44 74 ASP A O 1
ATOM 617 N N . LEU A 1 75 ? 11.470 7.499 -8.823 1.00 89.56 75 LEU A N 1
ATOM 618 C CA . LEU A 1 75 ? 10.063 7.668 -8.461 1.00 89.56 75 LEU A CA 1
ATOM 619 C C . LEU A 1 75 ? 9.785 7.634 -6.958 1.00 89.56 75 LEU A C 1
ATOM 621 O O . LEU A 1 75 ? 8.834 8.282 -6.502 1.00 89.56 75 LEU A O 1
ATOM 625 N N . PHE A 1 76 ? 10.537 6.834 -6.205 1.00 90.44 76 PHE A N 1
ATOM 626 C CA . PHE A 1 76 ? 10.180 6.465 -4.834 1.00 90.44 76 PHE A CA 1
ATOM 627 C C . PHE A 1 76 ? 11.262 6.742 -3.794 1.00 90.44 76 PHE A C 1
ATOM 629 O O . PHE A 1 76 ? 10.948 6.723 -2.602 1.00 90.44 76 PHE A O 1
ATOM 636 N N . SER A 1 77 ? 12.501 7.026 -4.202 1.00 90.31 77 SER A N 1
ATOM 637 C CA . SER A 1 77 ? 13.555 7.324 -3.236 1.00 90.31 77 SER A CA 1
ATOM 638 C C . SER A 1 77 ? 13.262 8.617 -2.473 1.00 90.31 77 SER A C 1
ATOM 640 O O . SER A 1 77 ? 12.748 9.605 -3.007 1.00 90.31 77 SER A O 1
ATOM 642 N N . ARG A 1 78 ? 13.555 8.590 -1.174 1.00 87.12 78 ARG A N 1
ATOM 643 C CA . ARG A 1 78 ? 13.447 9.740 -0.271 1.00 87.12 78 ARG A CA 1
ATOM 644 C C . ARG A 1 78 ? 14.830 10.311 0.034 1.00 87.12 78 ARG A C 1
ATOM 646 O O . ARG A 1 78 ? 15.843 9.848 -0.489 1.00 87.12 78 ARG A O 1
ATOM 653 N N . GLN A 1 79 ? 14.874 11.321 0.906 1.00 74.31 79 GLN A N 1
ATOM 654 C CA . GLN A 1 79 ? 16.132 11.800 1.481 1.00 74.31 79 GLN A CA 1
ATOM 655 C C . GLN A 1 79 ? 16.894 10.589 2.052 1.00 74.31 79 GLN A C 1
ATOM 657 O O . GLN A 1 79 ? 16.317 9.831 2.829 1.00 74.31 79 GLN A O 1
ATOM 662 N N . ASN A 1 80 ? 18.148 10.402 1.619 1.00 81.75 80 ASN A N 1
ATOM 663 C CA . ASN A 1 80 ? 19.035 9.248 1.874 1.00 81.75 80 ASN A CA 1
ATOM 664 C C . ASN A 1 80 ? 18.951 8.062 0.894 1.00 81.75 80 ASN A C 1
ATOM 666 O O . ASN A 1 80 ? 19.510 7.010 1.186 1.00 81.75 80 ASN A O 1
ATOM 670 N N . SER A 1 81 ? 18.312 8.210 -0.271 1.00 87.69 81 SER A N 1
ATOM 671 C CA . SER A 1 81 ? 18.298 7.169 -1.319 1.00 87.69 81 SER A CA 1
ATOM 672 C C . SER A 1 81 ? 17.670 5.842 -0.872 1.00 87.69 81 SER A C 1
ATOM 674 O O . SER A 1 81 ? 18.014 4.784 -1.395 1.00 87.69 81 SER A O 1
ATOM 676 N N . LEU A 1 82 ? 16.733 5.907 0.076 1.00 92.31 82 LEU A N 1
ATOM 677 C CA . LEU A 1 82 ? 15.964 4.766 0.568 1.00 92.31 82 LEU A CA 1
ATOM 678 C C . LEU A 1 82 ? 14.533 4.803 0.034 1.00 92.31 82 LEU A C 1
ATOM 680 O O . LEU A 1 82 ? 13.961 5.882 -0.162 1.00 92.31 82 LEU A O 1
ATOM 684 N N . VAL A 1 83 ? 13.933 3.627 -0.136 1.00 93.38 83 VAL A N 1
ATOM 685 C CA . VAL A 1 83 ? 12.538 3.466 -0.565 1.00 93.38 83 VAL A CA 1
ATOM 686 C C . VAL A 1 83 ? 11.708 2.890 0.575 1.00 93.38 83 VAL A C 1
ATOM 688 O O . VAL A 1 83 ? 12.127 1.946 1.234 1.00 93.38 83 VAL A O 1
ATOM 691 N N . LEU A 1 84 ? 10.513 3.440 0.804 1.00 93.56 84 LEU A N 1
ATOM 692 C CA . LEU A 1 84 ? 9.594 2.910 1.811 1.00 93.56 84 LEU A CA 1
ATOM 693 C C . LEU A 1 84 ? 9.020 1.562 1.342 1.00 93.56 84 LEU A C 1
ATOM 695 O O . LEU A 1 84 ? 8.364 1.495 0.299 1.00 93.56 84 LEU A O 1
ATOM 699 N N . VAL A 1 85 ? 9.187 0.512 2.147 1.00 94.06 85 VAL A N 1
ATOM 700 C CA . VAL A 1 85 ? 8.742 -0.863 1.856 1.00 94.06 85 VAL A CA 1
ATOM 701 C C . VAL A 1 85 ? 7.274 -0.908 1.440 1.00 94.06 85 VAL A C 1
ATOM 703 O O . VAL A 1 85 ? 6.929 -1.462 0.396 1.00 94.06 85 VAL A O 1
ATOM 706 N N . ARG A 1 86 ? 6.391 -0.291 2.239 1.00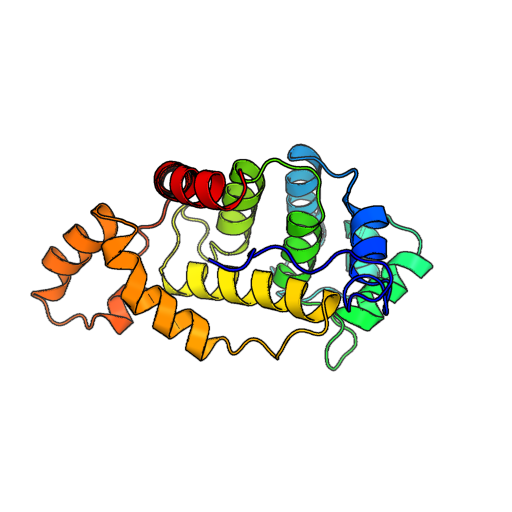 94.56 86 ARG A N 1
ATOM 707 C CA . ARG A 1 86 ? 4.942 -0.298 1.981 1.00 94.56 86 ARG A CA 1
ATOM 708 C C . ARG A 1 86 ? 4.595 0.374 0.657 1.00 94.56 86 ARG A C 1
ATOM 710 O O . ARG A 1 86 ? 3.690 -0.081 -0.036 1.00 94.56 86 ARG A O 1
ATOM 717 N N . GLU A 1 87 ? 5.320 1.424 0.281 1.00 94.56 87 GLU A N 1
ATOM 718 C CA . GLU A 1 87 ? 5.105 2.133 -0.982 1.00 94.56 87 GLU A CA 1
ATOM 719 C C . GLU A 1 87 ? 5.551 1.287 -2.182 1.00 94.56 87 GLU A C 1
ATOM 721 O O . GLU A 1 87 ? 4.827 1.196 -3.177 1.00 94.56 87 GLU A O 1
ATOM 726 N N . LEU A 1 88 ? 6.684 0.588 -2.060 1.00 95.62 88 LEU A N 1
ATOM 727 C CA . LEU A 1 88 ? 7.161 -0.337 -3.085 1.00 95.62 88 LEU A CA 1
ATOM 728 C C . LEU A 1 88 ? 6.193 -1.512 -3.279 1.00 95.62 88 LEU A C 1
ATOM 730 O O . LEU A 1 88 ? 5.752 -1.762 -4.399 1.00 95.62 88 LEU A O 1
ATOM 734 N N . LEU A 1 89 ? 5.799 -2.193 -2.199 1.00 96.50 89 LEU A N 1
ATOM 735 C CA . LEU A 1 89 ? 4.848 -3.309 -2.268 1.00 96.50 89 LEU A CA 1
ATOM 736 C C . LEU A 1 89 ? 3.481 -2.867 -2.804 1.00 96.50 89 LEU A C 1
ATOM 738 O O . LEU A 1 89 ? 2.876 -3.582 -3.603 1.00 96.50 89 LEU A O 1
ATOM 742 N N . THR A 1 90 ? 3.016 -1.673 -2.421 1.00 96.94 90 THR A N 1
ATOM 743 C CA . THR A 1 90 ? 1.778 -1.098 -2.965 1.00 96.94 90 THR A CA 1
ATOM 744 C C . THR A 1 90 ? 1.901 -0.852 -4.463 1.00 96.94 90 THR A C 1
ATOM 746 O O . THR A 1 90 ? 0.981 -1.172 -5.209 1.00 96.94 90 THR A O 1
ATOM 749 N N . THR A 1 91 ? 3.046 -0.352 -4.927 1.00 96.31 91 THR A N 1
ATOM 750 C CA . THR A 1 91 ? 3.304 -0.140 -6.356 1.00 96.31 91 THR A CA 1
ATOM 751 C C . THR A 1 91 ? 3.245 -1.451 -7.133 1.00 96.31 91 THR A C 1
ATOM 753 O O . THR A 1 91 ? 2.523 -1.544 -8.124 1.00 96.31 91 THR A O 1
ATOM 756 N N . ILE A 1 92 ? 3.932 -2.490 -6.658 1.00 96.56 92 ILE A N 1
ATOM 757 C CA . ILE A 1 92 ? 3.909 -3.813 -7.297 1.00 96.56 92 ILE A CA 1
ATOM 758 C C . ILE 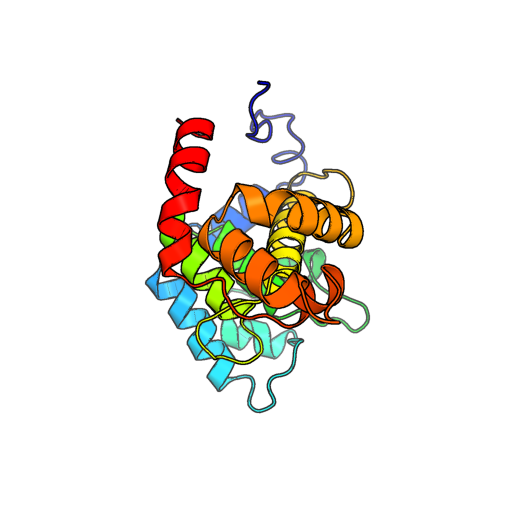A 1 92 ? 2.473 -4.346 -7.345 1.00 96.56 92 ILE A C 1
ATOM 760 O O . ILE A 1 92 ? 2.006 -4.770 -8.400 1.00 96.56 92 ILE A O 1
ATOM 764 N N . CYS A 1 93 ? 1.742 -4.255 -6.231 1.00 97.06 93 CYS A N 1
ATOM 765 C CA . CYS A 1 93 ? 0.357 -4.704 -6.135 1.00 97.06 93 CYS A CA 1
ATOM 766 C C . CYS A 1 93 ? -0.566 -3.967 -7.115 1.00 97.06 93 CYS A C 1
ATOM 768 O O . CYS A 1 93 ? -1.229 -4.608 -7.932 1.00 97.06 93 CYS A O 1
ATOM 770 N N . VAL A 1 94 ? -0.572 -2.631 -7.100 1.00 94.81 94 VAL A N 1
ATOM 771 C CA . VAL A 1 94 ? -1.435 -1.804 -7.959 1.00 94.81 94 VAL A CA 1
ATOM 772 C C . VAL A 1 94 ? -1.208 -2.130 -9.436 1.00 94.81 94 VAL A C 1
ATOM 774 O O . VAL A 1 94 ? -2.177 -2.337 -10.172 1.00 94.81 94 VAL A O 1
ATOM 777 N N . PHE A 1 95 ? 0.054 -2.252 -9.855 1.00 95.12 95 PHE A N 1
ATOM 778 C CA . PHE A 1 95 ? 0.426 -2.471 -11.253 1.00 95.12 95 PHE A CA 1
ATOM 779 C C . PHE A 1 95 ? 0.435 -3.939 -11.701 1.00 95.12 95 PHE A C 1
ATOM 781 O O . PHE A 1 95 ? 0.548 -4.187 -12.905 1.00 95.12 95 PHE A O 1
ATOM 788 N N . SER A 1 96 ? 0.246 -4.890 -10.784 1.00 96.56 96 SER A N 1
ATOM 789 C CA . SER A 1 96 ? 0.102 -6.318 -11.091 1.00 96.56 96 SER A CA 1
ATOM 790 C C . SER A 1 96 ? -1.190 -6.652 -11.840 1.00 96.56 96 SER A C 1
ATOM 792 O O . SER A 1 96 ? -2.122 -5.842 -11.918 1.00 96.56 96 SER A O 1
ATOM 794 N N . SER A 1 97 ? -1.259 -7.852 -12.408 1.00 95.38 97 SER A N 1
ATOM 795 C CA . SER A 1 97 ? -2.478 -8.412 -13.008 1.00 95.38 97 SER A CA 1
ATOM 796 C C . SER A 1 97 ? -3.247 -9.335 -12.065 1.00 95.38 97 SER A C 1
ATOM 798 O O . SER A 1 97 ? -4.143 -10.036 -12.517 1.00 95.38 97 SER A O 1
ATOM 800 N N . ALA A 1 98 ? -2.937 -9.316 -10.764 1.00 94.00 98 ALA A N 1
ATOM 801 C CA . ALA A 1 98 ? -3.772 -9.967 -9.761 1.00 94.00 98 ALA A CA 1
ATOM 802 C C . ALA A 1 98 ? -5.203 -9.396 -9.770 1.00 94.00 98 ALA A C 1
ATOM 804 O O . ALA A 1 98 ? -5.422 -8.232 -10.131 1.00 94.00 98 ALA A O 1
ATOM 805 N N . GLU A 1 99 ? -6.172 -10.204 -9.351 1.00 91.12 99 GLU A N 1
ATOM 806 C CA . GLU A 1 99 ? -7.560 -9.765 -9.235 1.00 91.12 99 GLU A CA 1
ATOM 807 C C . GLU A 1 99 ? -7.715 -8.686 -8.155 1.00 91.12 99 GLU A C 1
ATOM 809 O O . GLU A 1 99 ? -6.895 -8.559 -7.244 1.00 91.12 99 GLU A O 1
ATOM 814 N N . LEU A 1 100 ? -8.769 -7.873 -8.252 1.00 88.94 100 LEU A N 1
ATOM 815 C CA . LEU A 1 100 ? -8.978 -6.761 -7.320 1.00 88.94 100 LEU A CA 1
ATOM 816 C C . LEU A 1 100 ? -9.111 -7.243 -5.867 1.00 88.94 100 LEU A C 1
ATOM 818 O O . LEU A 1 100 ? -8.552 -6.626 -4.960 1.00 88.94 100 LEU A O 1
ATOM 822 N N . GLU A 1 101 ? -9.810 -8.358 -5.656 1.00 89.81 101 GLU A N 1
ATOM 823 C CA . GLU A 1 101 ? -9.965 -8.975 -4.337 1.00 89.81 101 GLU A CA 1
ATOM 824 C C . GLU A 1 101 ? -8.614 -9.398 -3.750 1.00 89.81 101 GLU A C 1
ATOM 826 O O . GLU A 1 101 ? -8.273 -9.054 -2.617 1.00 89.81 101 GLU A O 1
ATOM 831 N N . ASP A 1 102 ? -7.804 -10.069 -4.563 1.00 92.44 102 ASP A N 1
ATOM 832 C CA . ASP A 1 102 ? -6.462 -10.524 -4.219 1.00 92.44 102 ASP A CA 1
ATOM 833 C C . ASP A 1 102 ? -5.515 -9.368 -3.888 1.00 92.44 102 ASP A C 1
ATOM 835 O O . ASP A 1 102 ? -4.761 -9.429 -2.909 1.00 92.44 102 ASP A O 1
ATOM 839 N N . LYS A 1 103 ? -5.593 -8.274 -4.654 1.00 93.62 103 LYS A N 1
ATOM 840 C CA . LYS A 1 103 ? -4.873 -7.029 -4.358 1.00 93.62 103 LYS A CA 1
ATOM 841 C C . LYS A 1 103 ? -5.291 -6.456 -3.007 1.00 93.62 103 LYS A C 1
ATOM 843 O O . LYS A 1 103 ? -4.428 -6.059 -2.225 1.00 93.62 103 LYS A O 1
ATOM 848 N N . GLY A 1 104 ? -6.592 -6.441 -2.713 1.00 92.50 104 GLY A N 1
ATOM 849 C CA . GLY A 1 104 ? -7.128 -5.991 -1.429 1.00 92.50 104 GLY A CA 1
ATOM 850 C C . GLY A 1 104 ? -6.591 -6.814 -0.258 1.00 92.50 104 GLY A C 1
ATOM 851 O O . GLY A 1 104 ? -6.056 -6.249 0.697 1.00 92.50 104 GLY A O 1
ATOM 852 N N . ARG A 1 105 ? -6.655 -8.149 -0.354 1.00 92.94 105 ARG A N 1
ATOM 853 C CA . ARG A 1 105 ? -6.143 -9.073 0.675 1.00 92.94 105 ARG A CA 1
ATOM 854 C C . ARG A 1 105 ? -4.646 -8.890 0.905 1.00 92.94 105 ARG A C 1
ATOM 856 O O . ARG A 1 105 ? -4.197 -8.804 2.048 1.00 92.94 105 ARG A O 1
ATOM 863 N N . PHE A 1 106 ? -3.879 -8.785 -0.179 1.00 95.12 106 PHE A N 1
ATOM 864 C CA . PHE A 1 106 ? -2.445 -8.533 -0.109 1.00 95.12 106 PHE A CA 1
ATOM 865 C C . PHE A 1 106 ? -2.139 -7.210 0.604 1.00 95.12 106 PHE A C 1
ATOM 867 O O . PHE A 1 106 ? -1.336 -7.187 1.536 1.00 95.12 106 PHE A O 1
ATOM 874 N N . LEU A 1 107 ? -2.797 -6.113 0.216 1.00 95.38 107 LEU A N 1
ATOM 875 C CA . LEU A 1 107 ? -2.556 -4.805 0.826 1.00 95.38 107 LEU A CA 1
ATOM 876 C C . LEU A 1 107 ? -2.972 -4.771 2.299 1.00 95.38 107 LEU A C 1
ATOM 878 O O . LEU A 1 107 ? -2.209 -4.256 3.110 1.00 95.38 107 LEU A O 1
ATOM 882 N N . LEU A 1 108 ? -4.100 -5.374 2.685 1.00 93.81 108 LEU A N 1
ATOM 883 C CA . LEU A 1 108 ? -4.455 -5.492 4.105 1.00 93.81 108 LEU A CA 1
ATOM 884 C C . LEU A 1 108 ? -3.349 -6.198 4.901 1.00 93.81 108 LEU A C 1
ATOM 886 O O . LEU A 1 108 ? -2.966 -5.722 5.964 1.00 93.81 108 LEU A O 1
ATOM 890 N N . SER A 1 109 ? -2.747 -7.260 4.356 1.00 93.50 109 SER A N 1
ATOM 891 C CA . SER A 1 109 ? -1.612 -7.925 5.009 1.00 93.50 109 SER A CA 1
ATOM 892 C C . SER A 1 109 ? -0.348 -7.061 5.092 1.00 93.50 109 SER A C 1
ATOM 894 O O . SER A 1 109 ? 0.450 -7.268 6.003 1.00 93.50 109 SER A O 1
ATOM 896 N N . VAL A 1 110 ? -0.116 -6.148 4.144 1.00 94.12 110 VAL A N 1
ATOM 897 C CA . VAL A 1 110 ? 1.055 -5.247 4.140 1.00 94.12 110 VAL A CA 1
ATOM 898 C C . VAL A 1 110 ? 0.906 -4.123 5.171 1.00 94.12 110 VAL A C 1
ATOM 900 O O . VAL A 1 110 ? 1.901 -3.674 5.746 1.00 94.12 110 VAL A O 1
ATOM 903 N N . PHE A 1 111 ? -0.325 -3.663 5.402 1.00 94.25 111 PHE A N 1
ATOM 904 C CA . PHE A 1 111 ? -0.629 -2.570 6.329 1.00 94.25 111 PHE A CA 1
ATOM 905 C C . PHE A 1 111 ? -1.074 -3.042 7.720 1.00 94.25 111 PHE A C 1
ATOM 907 O O . PHE A 1 111 ? -1.108 -2.221 8.631 1.00 94.25 111 PHE A O 1
ATOM 914 N N . ASP A 1 112 ? -1.339 -4.337 7.916 1.00 92.06 112 ASP A N 1
ATOM 915 C CA . ASP A 1 112 ? -1.539 -4.942 9.236 1.00 92.06 112 ASP A CA 1
ATOM 916 C C . ASP A 1 112 ? -0.222 -4.962 10.032 1.00 92.06 112 ASP A C 1
ATOM 918 O O . ASP A 1 112 ? 0.545 -5.930 10.016 1.00 92.06 112 ASP A O 1
ATOM 922 N N . THR A 1 113 ? 0.047 -3.869 10.745 1.00 86.88 113 THR A N 1
ATOM 923 C CA . THR A 1 113 ? 1.319 -3.660 11.446 1.00 86.88 113 THR A CA 1
ATOM 924 C C . THR A 1 113 ? 1.519 -4.618 12.615 1.00 86.88 113 THR A C 1
ATOM 926 O O . THR A 1 113 ? 2.644 -5.048 12.867 1.00 86.88 113 THR A O 1
ATOM 929 N N . SER A 1 114 ? 0.437 -5.013 13.291 1.00 86.81 114 SER A N 1
ATOM 930 C CA . SER A 1 114 ? 0.504 -5.930 14.434 1.00 86.81 114 SER A CA 1
ATOM 931 C C . SER A 1 114 ? 0.331 -7.410 14.069 1.00 86.81 114 SER A C 1
ATOM 933 O O . SER A 1 114 ? 0.479 -8.271 14.935 1.00 86.81 114 SER A O 1
ATOM 935 N N . ARG A 1 115 ? 0.088 -7.724 12.788 1.00 87.44 115 ARG A N 1
ATOM 936 C CA . ARG A 1 115 ? 0.021 -9.093 12.244 1.00 87.44 115 ARG A CA 1
ATOM 937 C C . ARG A 1 115 ? -1.062 -9.966 12.886 1.00 87.44 115 ARG A C 1
ATOM 939 O O . ARG A 1 115 ? -0.867 -11.171 13.042 1.00 87.44 115 ARG A O 1
ATOM 946 N N . THR A 1 116 ? -2.196 -9.381 13.269 1.00 88.81 116 THR A N 1
ATOM 947 C CA . THR A 1 116 ? -3.311 -10.135 13.873 1.00 88.81 116 THR A CA 1
ATOM 948 C C . THR A 1 116 ? -4.331 -10.625 12.845 1.00 88.81 116 THR A C 1
ATOM 950 O O . THR A 1 116 ? -5.322 -11.241 13.229 1.00 88.81 116 THR A O 1
ATOM 953 N N . GLY A 1 117 ? -4.139 -10.338 11.552 1.00 87.69 117 GLY A N 1
ATOM 954 C CA . GLY A 1 117 ? -5.109 -10.642 10.493 1.00 87.69 117 GLY A CA 1
ATOM 955 C C . GLY A 1 117 ? -6.319 -9.701 10.480 1.00 87.69 117 GLY A C 1
ATOM 956 O O . GLY A 1 117 ? -7.309 -9.964 9.800 1.00 87.69 117 GLY A O 1
ATOM 957 N N . GLN A 1 118 ? -6.246 -8.613 11.244 1.00 91.50 118 GLN A N 1
ATOM 958 C CA . GLN A 1 118 ? -7.255 -7.563 11.338 1.00 91.50 118 GLN A CA 1
ATOM 959 C C . GLN A 1 118 ? -6.570 -6.216 11.120 1.00 91.50 118 GLN A C 1
ATOM 961 O O . GLN A 1 118 ? -5.368 -6.097 11.335 1.00 91.50 118 GLN A O 1
ATOM 966 N N . SER A 1 119 ? -7.313 -5.195 10.720 1.00 93.12 119 SER A N 1
ATOM 967 C CA . SER A 1 119 ? -6.783 -3.842 10.559 1.00 93.12 119 SER A CA 1
ATOM 968 C C . SER A 1 119 ? -7.626 -2.824 11.312 1.00 93.12 119 SER A C 1
ATOM 970 O O . SER A 1 119 ? -8.840 -3.001 11.490 1.00 93.12 119 SER A O 1
ATOM 972 N N . THR A 1 120 ? -6.971 -1.756 11.758 1.00 93.56 120 THR A N 1
ATOM 973 C CA . THR A 1 120 ? -7.645 -0.558 12.271 1.00 93.56 120 THR A CA 1
ATOM 974 C C . THR A 1 120 ? -8.113 0.334 11.126 1.00 93.56 120 THR A C 1
ATOM 976 O O . THR A 1 120 ? -7.643 0.219 9.989 1.00 93.56 120 THR A O 1
ATOM 979 N N . GLY A 1 121 ? -9.026 1.263 11.416 1.00 92.44 121 GLY A N 1
ATOM 980 C CA . GLY A 1 121 ? -9.424 2.282 10.443 1.00 92.44 121 GLY A CA 1
ATOM 981 C C . GLY A 1 121 ? -8.233 3.132 9.984 1.00 92.44 121 GLY A C 1
ATOM 982 O O . GLY A 1 121 ? -8.096 3.412 8.793 1.00 92.44 121 GLY A O 1
ATOM 983 N N . ALA A 1 122 ? -7.317 3.464 10.899 1.00 93.69 122 ALA A N 1
ATOM 984 C CA . ALA A 1 122 ? -6.101 4.219 10.593 1.00 93.69 122 ALA A CA 1
ATOM 985 C C . ALA A 1 122 ? -5.126 3.465 9.668 1.00 93.69 122 ALA A C 1
ATOM 987 O O . ALA A 1 122 ? -4.533 4.066 8.764 1.00 93.69 122 ALA A O 1
ATOM 988 N N . GLU A 1 123 ? -4.978 2.150 9.838 1.00 94.88 123 GLU A N 1
ATOM 989 C CA . GLU A 1 123 ? -4.173 1.320 8.931 1.00 94.88 123 GLU A CA 1
ATOM 990 C C . GLU A 1 123 ? -4.776 1.301 7.522 1.00 94.88 123 GLU A C 1
ATOM 992 O O . GLU A 1 123 ? -4.057 1.499 6.539 1.00 94.88 123 GLU A O 1
ATOM 997 N N . VAL A 1 124 ? -6.104 1.177 7.418 1.00 93.75 124 VAL A N 1
ATOM 998 C CA . VAL A 1 124 ? -6.812 1.243 6.130 1.00 93.75 124 VAL A CA 1
ATOM 999 C C . VAL A 1 124 ? -6.713 2.637 5.502 1.00 93.75 124 VAL A C 1
ATOM 1001 O O . VAL A 1 124 ? -6.470 2.746 4.303 1.00 93.75 124 VAL A O 1
ATOM 1004 N N . ALA A 1 125 ? -6.783 3.719 6.280 1.00 93.56 125 ALA A N 1
ATOM 1005 C CA . ALA A 1 125 ? -6.553 5.072 5.762 1.00 93.56 125 ALA A CA 1
ATOM 1006 C C . ALA A 1 125 ? -5.138 5.248 5.203 1.00 93.56 125 ALA A C 1
ATOM 1008 O O . ALA A 1 125 ? -4.945 5.896 4.168 1.00 93.56 125 ALA A O 1
ATOM 1009 N N . THR A 1 126 ? -4.145 4.660 5.870 1.00 94.94 126 THR A N 1
ATOM 1010 C CA . THR A 1 126 ? -2.750 4.683 5.417 1.00 94.94 126 THR A CA 1
ATOM 1011 C C . THR A 1 126 ? -2.592 3.883 4.123 1.00 94.94 126 THR A C 1
ATOM 1013 O O . THR A 1 126 ? -1.948 4.363 3.184 1.00 94.94 126 THR A O 1
ATOM 1016 N N . LEU A 1 127 ? -3.239 2.718 4.022 1.00 94.94 127 LEU A N 1
ATOM 1017 C CA . LEU A 1 127 ? -3.326 1.918 2.799 1.00 94.94 127 LEU A CA 1
ATOM 1018 C C . LEU A 1 127 ? -3.921 2.743 1.650 1.00 94.94 127 LEU A C 1
ATOM 1020 O O . LEU A 1 127 ? -3.262 2.918 0.622 1.00 94.94 127 LEU A O 1
ATOM 1024 N N . CYS A 1 128 ? -5.116 3.314 1.833 1.00 93.81 128 CYS A N 1
ATOM 1025 C CA . CYS A 1 128 ? -5.792 4.135 0.824 1.00 93.81 128 CYS A CA 1
ATOM 1026 C C . CYS A 1 128 ? -4.927 5.325 0.390 1.00 93.81 128 CYS A C 1
ATOM 1028 O O . CYS A 1 128 ? -4.750 5.570 -0.804 1.00 93.81 128 CYS A O 1
ATOM 1030 N N . SER A 1 129 ? -4.326 6.031 1.350 1.00 94.31 129 SER A N 1
ATOM 1031 C CA . SER A 1 129 ? -3.425 7.155 1.075 1.00 94.31 129 SER A CA 1
ATOM 1032 C C . SER A 1 129 ? -2.210 6.729 0.251 1.00 94.31 129 SER A C 1
ATOM 1034 O O . SER A 1 129 ? -1.801 7.453 -0.657 1.00 94.31 129 SER A O 1
ATOM 1036 N N . THR A 1 130 ? -1.647 5.551 0.533 1.00 95.06 130 THR A N 1
ATOM 1037 C CA . THR A 1 130 ? -0.484 5.026 -0.194 1.00 95.06 130 THR A CA 1
ATOM 1038 C C . THR A 1 130 ? -0.856 4.641 -1.622 1.00 95.06 130 THR A C 1
ATOM 1040 O O . THR A 1 130 ? -0.154 5.029 -2.554 1.00 95.06 130 THR A O 1
ATOM 1043 N N . VAL A 1 131 ? -1.987 3.954 -1.821 1.00 94.44 131 VAL A N 1
ATOM 1044 C CA . VAL A 1 131 ? -2.502 3.607 -3.158 1.00 94.44 131 VAL A CA 1
ATOM 1045 C C . VAL A 1 131 ? -2.731 4.866 -3.992 1.00 94.44 131 VAL A C 1
ATOM 1047 O O . VAL A 1 131 ? -2.213 4.977 -5.104 1.00 94.44 131 VAL A O 1
ATOM 1050 N N . LEU A 1 132 ? -3.444 5.851 -3.441 1.00 92.19 132 LEU A N 1
ATOM 1051 C CA . LEU A 1 132 ? -3.677 7.126 -4.119 1.00 92.19 132 LEU A CA 1
ATOM 1052 C C . LEU A 1 132 ? -2.359 7.855 -4.408 1.00 92.19 132 LEU A C 1
ATOM 1054 O O . LEU A 1 132 ? -2.205 8.441 -5.477 1.00 92.19 132 LEU A O 1
ATOM 1058 N N . GLY A 1 133 ? -1.393 7.809 -3.486 1.00 92.06 133 GLY A N 1
ATOM 1059 C CA . GLY A 1 133 ? -0.072 8.413 -3.662 1.00 92.06 133 GLY A CA 1
ATOM 1060 C C . GLY A 1 133 ? 0.702 7.805 -4.833 1.00 92.06 133 GLY A C 1
ATOM 1061 O O . GLY A 1 133 ? 1.238 8.540 -5.666 1.00 92.06 133 GLY A O 1
ATOM 1062 N N . VAL A 1 134 ? 0.703 6.474 -4.944 1.00 91.62 134 VAL A N 1
ATOM 1063 C CA . VAL A 1 134 ? 1.292 5.742 -6.077 1.00 91.62 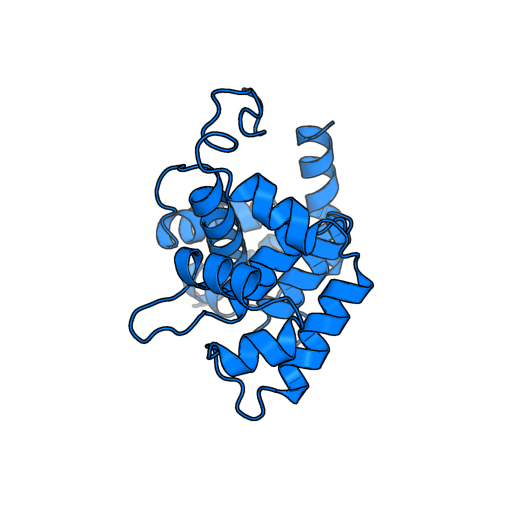134 VAL A CA 1
ATOM 1064 C C . VAL A 1 134 ? 0.625 6.160 -7.389 1.00 91.62 134 VAL A C 1
ATOM 1066 O O . VAL A 1 134 ? 1.314 6.517 -8.349 1.00 91.62 134 VAL A O 1
ATOM 1069 N N . LEU A 1 135 ? -0.710 6.191 -7.432 1.00 89.56 135 LEU A N 1
ATOM 1070 C CA . LEU A 1 135 ? -1.457 6.598 -8.625 1.00 89.56 135 LEU A CA 1
ATOM 1071 C C . LEU A 1 135 ? -1.184 8.060 -9.008 1.00 89.56 135 LEU A C 1
ATOM 1073 O O . LEU A 1 135 ? -0.965 8.354 -10.186 1.00 89.56 135 LEU A O 1
ATOM 1077 N N . ALA A 1 136 ? -1.120 8.975 -8.038 1.00 87.75 136 ALA A N 1
ATOM 1078 C CA . ALA A 1 136 ? -0.838 10.391 -8.273 1.00 87.75 136 ALA A CA 1
ATOM 1079 C C . ALA A 1 136 ? 0.557 10.614 -8.883 1.00 87.75 136 ALA A C 1
ATOM 1081 O O . ALA A 1 136 ? 0.707 11.411 -9.813 1.00 87.75 136 ALA A O 1
ATOM 1082 N N . ARG A 1 137 ? 1.575 9.854 -8.448 1.00 86.50 137 ARG A N 1
ATOM 1083 C CA . ARG A 1 137 ? 2.929 9.906 -9.042 1.00 86.50 137 ARG A CA 1
ATOM 1084 C C . ARG A 1 137 ? 2.961 9.472 -10.508 1.00 86.50 137 ARG A C 1
ATOM 1086 O O . ARG A 1 137 ? 3.843 9.921 -11.250 1.00 86.50 137 ARG A O 1
ATOM 1093 N N . CYS A 1 138 ? 2.009 8.634 -10.913 1.00 82.25 138 CYS A N 1
ATOM 1094 C CA . CYS A 1 138 ? 1.902 8.082 -12.263 1.00 82.25 138 CYS A CA 1
ATOM 1095 C C . CYS A 1 138 ? 1.016 8.917 -13.193 1.00 82.25 138 CYS A C 1
ATOM 1097 O O . CYS A 1 138 ? 1.240 8.912 -14.398 1.00 82.25 138 CYS A O 1
ATOM 1099 N N . THR A 1 139 ? 0.041 9.637 -12.640 1.00 76.56 139 THR A N 1
ATOM 1100 C CA . THR A 1 139 ? -0.967 10.411 -13.386 1.00 76.56 139 THR A CA 1
ATOM 1101 C C . THR A 1 139 ? -0.737 11.918 -13.335 1.00 76.56 139 THR A C 1
ATOM 1103 O O . THR A 1 139 ? -1.517 12.670 -13.903 1.00 76.56 139 THR A O 1
ATOM 1106 N N . CYS A 1 140 ? 0.299 12.393 -12.635 1.00 69.00 140 CYS A N 1
ATOM 1107 C CA . CYS A 1 140 ? 0.498 13.820 -12.341 1.00 69.00 140 CYS A CA 1
ATOM 1108 C C . CYS A 1 140 ? -0.709 14.487 -11.655 1.00 69.00 140 CYS A C 1
ATOM 1110 O O . CYS A 1 140 ? -0.844 15.711 -11.704 1.00 69.00 140 CYS A O 1
ATOM 1112 N N . ALA A 1 141 ? -1.580 13.694 -11.022 1.00 75.06 141 ALA A N 1
ATOM 1113 C CA . ALA A 1 141 ? -2.708 14.206 -10.266 1.00 75.06 141 ALA A CA 1
ATOM 1114 C C . ALA A 1 141 ? -2.231 14.988 -9.031 1.00 75.06 141 ALA A C 1
ATOM 1116 O O . ALA A 1 141 ? -1.065 14.924 -8.625 1.00 75.06 141 ALA A O 1
ATOM 1117 N N . LYS A 1 142 ? -3.150 15.752 -8.430 1.00 74.38 142 LYS A N 1
ATOM 1118 C CA . LYS A 1 142 ? -2.860 16.564 -7.242 1.00 74.38 142 LYS A CA 1
ATOM 1119 C C . LYS A 1 142 ? -2.265 15.712 -6.118 1.00 74.38 142 LYS A C 1
ATOM 1121 O O . LYS A 1 142 ? -2.615 14.548 -5.943 1.00 74.38 142 LYS A O 1
ATOM 1126 N N . VAL A 1 143 ? -1.399 16.344 -5.327 1.00 78.50 143 VAL A N 1
ATOM 1127 C CA . VAL A 1 143 ? -0.790 15.743 -4.137 1.00 78.50 143 VAL A CA 1
ATOM 1128 C C . VAL A 1 143 ? -1.883 15.222 -3.204 1.00 78.50 143 VAL A C 1
ATOM 1130 O O . VAL A 1 143 ? -2.754 15.978 -2.767 1.00 78.50 143 VAL A O 1
ATOM 1133 N N . VAL A 1 144 ? -1.811 13.930 -2.894 1.00 83.94 144 VAL A N 1
ATOM 1134 C CA . VAL A 1 144 ? -2.689 13.275 -1.922 1.00 83.94 144 VAL A CA 1
ATOM 1135 C C . VAL A 1 144 ? -2.351 13.797 -0.533 1.00 83.94 144 VAL A C 1
ATOM 1137 O O . VAL A 1 144 ? -1.186 13.818 -0.141 1.00 83.94 144 VAL A O 1
ATOM 1140 N N . LYS A 1 145 ? -3.369 14.224 0.216 1.00 90.00 145 LYS A N 1
ATOM 1141 C CA . LYS A 1 145 ? -3.227 14.682 1.601 1.00 90.00 145 LYS A CA 1
ATOM 1142 C C . LYS A 1 145 ? -3.678 13.559 2.540 1.00 90.00 145 LYS A C 1
ATOM 1144 O O . LYS A 1 145 ? -4.888 13.365 2.656 1.00 90.00 145 LYS A O 1
ATOM 1149 N N . PRO A 1 146 ? -2.767 12.852 3.237 1.00 89.19 146 PRO A N 1
ATOM 1150 C CA . PRO A 1 146 ? -3.139 11.715 4.085 1.00 89.19 146 PRO A CA 1
ATOM 1151 C C . PRO A 1 146 ? -4.186 12.059 5.151 1.00 89.19 146 PRO A C 1
ATOM 1153 O O . PRO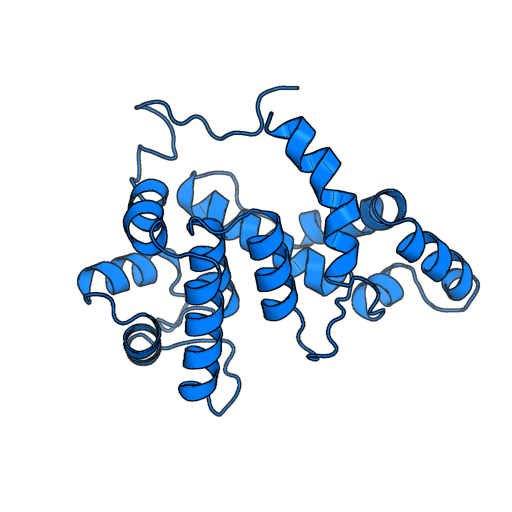 A 1 146 ? -5.111 11.289 5.373 1.00 89.19 146 PRO A O 1
ATOM 1156 N N . GLY A 1 147 ? -4.113 13.256 5.747 1.00 89.31 147 GLY A N 1
ATOM 1157 C CA . GLY A 1 147 ? -5.113 13.713 6.720 1.00 89.31 147 GLY A CA 1
ATOM 1158 C C . GLY A 1 147 ? -6.524 13.868 6.137 1.00 89.31 147 GLY A C 1
ATOM 1159 O O . GLY A 1 147 ? -7.499 13.579 6.821 1.00 89.31 147 GLY A O 1
ATOM 1160 N N . ALA A 1 148 ? -6.643 14.258 4.861 1.00 90.50 148 ALA A N 1
ATOM 1161 C CA . ALA A 1 148 ? -7.940 14.352 4.191 1.00 90.50 148 ALA A CA 1
ATOM 1162 C C . ALA A 1 148 ? -8.528 12.962 3.913 1.00 90.50 148 ALA A C 1
ATOM 1164 O O . ALA A 1 148 ? -9.712 12.749 4.146 1.00 90.50 148 ALA A O 1
ATOM 1165 N N . VAL A 1 149 ? -7.690 12.014 3.476 1.00 90.38 149 VAL A N 1
ATOM 1166 C CA . VAL A 1 149 ? -8.096 10.613 3.269 1.00 90.38 149 VAL A CA 1
ATOM 1167 C C . VAL A 1 149 ? -8.515 9.974 4.591 1.00 90.38 149 VAL A C 1
ATOM 1169 O O . VAL A 1 149 ? -9.559 9.338 4.654 1.00 90.38 149 VAL A O 1
ATOM 1172 N N . SER A 1 150 ? -7.736 10.181 5.656 1.00 90.69 150 SER A N 1
ATOM 1173 C CA . SER A 1 150 ? -8.043 9.663 6.991 1.00 90.69 150 SER A CA 1
ATOM 1174 C C . SER A 1 150 ? -9.366 10.212 7.530 1.00 90.69 150 SER A C 1
ATOM 1176 O O . SER A 1 150 ? -10.207 9.438 7.979 1.00 90.69 150 SER A O 1
ATOM 1178 N N . SER A 1 151 ? -9.597 11.527 7.417 1.00 90.81 151 SER A N 1
ATOM 1179 C CA . SER A 1 151 ? -10.862 12.135 7.848 1.00 90.81 151 SER A CA 1
ATOM 1180 C C . SER A 1 151 ? -12.050 11.603 7.051 1.00 90.81 151 SER A C 1
ATOM 1182 O O . SER A 1 151 ? -13.036 11.203 7.657 1.00 90.81 151 SER A O 1
ATOM 1184 N N . ALA A 1 152 ? -11.944 11.558 5.719 1.00 90.12 152 ALA A N 1
ATOM 1185 C CA . ALA A 1 152 ? -13.018 11.052 4.868 1.00 90.12 152 ALA A CA 1
ATOM 1186 C C . ALA A 1 152 ? -13.340 9.588 5.192 1.00 90.12 152 ALA A C 1
ATOM 1188 O O . ALA A 1 152 ? -14.496 9.240 5.416 1.00 90.12 152 ALA A O 1
ATOM 1189 N N . LEU A 1 153 ? -12.310 8.742 5.320 1.00 90.12 153 LEU A N 1
ATOM 1190 C CA . LEU A 1 153 ? -12.512 7.338 5.654 1.00 90.12 153 LEU A CA 1
ATOM 1191 C C . LEU A 1 153 ? -13.143 7.177 7.038 1.00 90.12 153 LEU A C 1
ATOM 1193 O O . LEU A 1 153 ? -14.041 6.363 7.194 1.00 90.12 153 LEU A O 1
ATOM 1197 N N . ARG A 1 154 ? -12.721 7.948 8.043 1.00 90.12 154 ARG A N 1
ATOM 1198 C CA . ARG A 1 154 ? -13.315 7.894 9.386 1.00 90.12 154 ARG A CA 1
ATOM 1199 C C . ARG A 1 154 ? -14.818 8.189 9.370 1.00 90.12 154 ARG A C 1
ATOM 1201 O O . ARG A 1 154 ? -15.558 7.544 10.113 1.00 90.12 154 ARG A O 1
ATOM 1208 N N . ASP A 1 155 ? -15.250 9.118 8.523 1.00 88.75 155 ASP A N 1
ATOM 1209 C CA . ASP A 1 155 ? -16.651 9.526 8.409 1.00 88.75 155 ASP A CA 1
ATOM 1210 C C . ASP A 1 155 ? -17.486 8.512 7.598 1.00 88.75 155 ASP A C 1
ATOM 1212 O O . ASP A 1 155 ? -18.646 8.254 7.928 1.00 88.75 155 ASP A O 1
ATOM 1216 N N . GLU A 1 156 ? -16.894 7.886 6.576 1.00 88.88 156 GLU A N 1
ATOM 1217 C CA . GLU A 1 156 ? -17.569 6.942 5.669 1.00 88.88 156 GLU A CA 1
ATOM 1218 C C . GLU A 1 156 ? -17.546 5.483 6.155 1.00 88.88 156 GLU A C 1
ATOM 1220 O O . GLU A 1 156 ? -18.479 4.720 5.914 1.00 88.88 156 GLU A O 1
ATOM 1225 N N . LEU A 1 157 ? -16.515 5.056 6.883 1.00 86.75 157 LEU A N 1
ATOM 1226 C CA . LEU A 1 157 ? -16.341 3.655 7.281 1.00 86.75 157 LEU A CA 1
ATOM 1227 C C . LEU A 1 157 ? -17.549 3.058 8.044 1.00 86.75 157 LEU A C 1
ATOM 1229 O O . LEU A 1 157 ? -17.898 1.906 7.775 1.00 86.75 157 LEU A O 1
ATOM 1233 N N . PRO A 1 158 ? -18.250 3.789 8.940 1.00 87.50 158 PRO A N 1
ATOM 1234 C CA . PRO A 1 158 ? -19.455 3.274 9.594 1.00 87.50 158 PRO A CA 1
ATOM 1235 C C . PRO A 1 158 ? -20.641 3.023 8.650 1.00 87.50 158 PRO A C 1
ATOM 1237 O O . PRO A 1 158 ? -21.522 2.233 8.993 1.00 87.50 158 PRO A O 1
ATOM 1240 N N . SER A 1 159 ? -20.730 3.702 7.502 1.00 86.44 159 SER A N 1
ATOM 1241 C CA . SER A 1 159 ? -21.783 3.422 6.515 1.00 86.44 159 SER A CA 1
ATOM 1242 C C . SER A 1 159 ? -21.405 2.246 5.615 1.00 86.44 159 SER A C 1
ATOM 1244 O O . SER A 1 159 ? -22.274 1.439 5.295 1.00 86.44 159 SER A O 1
ATOM 1246 N N . LEU A 1 160 ? -20.117 2.113 5.287 1.00 84.38 160 LEU A N 1
ATOM 1247 C CA . LEU A 1 160 ? -19.577 1.050 4.435 1.00 84.38 160 LEU A CA 1
ATOM 1248 C C . LEU A 1 160 ? -19.524 -0.316 5.135 1.00 84.38 160 LEU A C 1
ATOM 1250 O O . LEU A 1 160 ? -19.730 -1.347 4.503 1.00 84.38 160 LEU A O 1
ATOM 1254 N N . LEU A 1 161 ? -19.259 -0.342 6.445 1.00 85.88 161 LEU A N 1
ATOM 1255 C CA . LEU A 1 161 ? -19.119 -1.575 7.223 1.00 85.88 161 LEU A CA 1
ATOM 1256 C C . LEU A 1 161 ? -20.112 -1.594 8.398 1.00 85.88 161 LEU A C 1
ATOM 1258 O O . LEU A 1 161 ? -19.812 -1.081 9.481 1.00 85.88 161 LEU A O 1
ATOM 1262 N N . PRO A 1 162 ? -21.283 -2.249 8.252 1.00 83.94 162 PRO A N 1
ATOM 1263 C CA . PRO A 1 162 ? -22.288 -2.321 9.315 1.00 83.94 162 PRO A CA 1
ATOM 1264 C C . PRO A 1 162 ? -21.747 -2.890 10.635 1.00 83.94 162 PRO A C 1
ATOM 1266 O O . PRO A 1 162 ? -22.101 -2.414 11.711 1.00 83.94 162 PRO A O 1
ATOM 1269 N N . GLN A 1 163 ? -20.837 -3.867 10.566 1.00 84.88 163 GLN A N 1
ATOM 1270 C CA . GLN A 1 163 ? -20.201 -4.453 11.751 1.00 84.88 163 GLN A CA 1
ATOM 1271 C C . GLN A 1 163 ? -19.341 -3.428 12.505 1.00 84.88 163 GLN A C 1
ATOM 1273 O O . GLN A 1 163 ? -19.394 -3.364 13.733 1.00 84.88 163 GLN A O 1
ATOM 1278 N N . TYR A 1 164 ? -18.614 -2.573 11.779 1.00 85.31 164 TYR A N 1
ATOM 1279 C CA . TYR A 1 164 ? -17.828 -1.485 12.359 1.00 85.31 164 TYR A CA 1
ATOM 1280 C C . TYR A 1 164 ? -18.732 -0.501 13.111 1.00 85.31 164 TYR A C 1
ATOM 1282 O O . TYR A 1 164 ? -18.464 -0.152 14.260 1.00 85.31 164 TYR A O 1
ATOM 1290 N N . ARG A 1 165 ? -19.865 -0.121 12.504 1.00 86.62 165 ARG A N 1
ATOM 1291 C CA . ARG A 1 165 ? -20.864 0.764 13.120 1.00 86.62 165 ARG A CA 1
ATOM 1292 C C . ARG A 1 165 ? -21.442 0.200 14.411 1.00 86.62 165 ARG A C 1
ATOM 1294 O O . ARG A 1 165 ? -21.608 0.941 15.377 1.00 86.62 165 ARG A O 1
ATOM 1301 N N . GLU A 1 166 ? -21.772 -1.086 14.439 1.00 86.69 166 GLU A N 1
ATOM 1302 C CA . GLU A 1 166 ? -22.359 -1.713 15.625 1.00 86.69 166 GLU A CA 1
ATOM 1303 C C . GLU A 1 166 ? -21.365 -1.788 16.787 1.00 86.69 166 GLU A C 1
ATOM 1305 O O . GLU A 1 166 ? -21.729 -1.505 17.931 1.00 86.69 166 GLU A O 1
ATOM 1310 N N . VAL A 1 167 ? -20.091 -2.079 16.513 1.00 85.31 167 VAL A N 1
ATOM 1311 C CA . VAL A 1 167 ? -19.049 -2.057 17.550 1.00 85.31 167 VAL A CA 1
ATOM 1312 C C . VAL A 1 167 ? -18.766 -0.625 18.011 1.00 85.31 167 VAL A C 1
ATOM 1314 O O . VAL A 1 167 ? -18.652 -0.394 19.217 1.00 85.31 167 VAL A O 1
ATOM 1317 N N . LEU A 1 168 ? -18.757 0.348 17.093 1.00 85.69 168 LEU A N 1
ATOM 1318 C CA . LEU A 1 168 ? -18.620 1.768 17.422 1.00 85.69 168 LEU A CA 1
ATOM 1319 C C . LEU A 1 168 ? -19.758 2.254 18.327 1.00 85.69 168 LEU A C 1
ATOM 1321 O O . LEU A 1 168 ? -19.492 2.945 19.301 1.00 85.69 168 LEU A O 1
ATOM 1325 N N . LYS A 1 169 ? -21.014 1.858 18.082 1.00 85.38 169 LYS A N 1
ATOM 1326 C CA . LYS A 1 169 ? -22.142 2.197 18.971 1.00 85.38 169 LYS A CA 1
ATOM 1327 C C . LYS A 1 169 ? -21.990 1.587 20.365 1.00 85.38 169 LYS A C 1
ATOM 1329 O O . LYS A 1 169 ? -22.268 2.261 21.347 1.00 85.38 169 LYS A O 1
ATOM 1334 N N . ARG A 1 170 ? -21.554 0.324 20.459 1.00 82.06 170 ARG A N 1
ATOM 1335 C CA . ARG A 1 170 ? -21.389 -0.386 21.743 1.00 82.06 170 ARG A CA 1
ATOM 1336 C C . ARG A 1 170 ? -20.241 0.168 22.585 1.00 82.06 170 ARG A C 1
ATOM 1338 O O . ARG A 1 170 ? -20.350 0.208 23.805 1.00 82.06 170 ARG A O 1
ATOM 1345 N N . LYS A 1 171 ? -19.133 0.555 21.948 1.00 75.62 171 LYS A N 1
ATOM 1346 C CA . LYS A 1 171 ? -17.948 1.098 22.631 1.00 75.62 171 LYS A CA 1
ATOM 1347 C C . LYS A 1 171 ? -18.008 2.617 22.808 1.00 75.62 171 LYS A C 1
ATOM 1349 O O . LYS A 1 171 ? -17.512 3.129 23.805 1.00 75.62 171 LYS A O 1
ATOM 1354 N N . GLY A 1 172 ? -18.672 3.322 21.896 1.00 62.81 172 GLY A N 1
ATOM 1355 C CA . GLY A 1 172 ? -18.867 4.775 21.918 1.00 62.81 172 GLY A CA 1
ATOM 1356 C C . GLY A 1 172 ? -19.870 5.270 22.963 1.00 62.81 172 GLY A C 1
ATOM 1357 O O . GLY A 1 172 ? -19.954 6.468 23.200 1.00 62.81 172 GLY A O 1
ATOM 1358 N N . THR A 1 173 ? -20.603 4.374 23.633 1.00 55.22 173 THR A N 1
ATOM 1359 C CA . THR A 1 173 ? -21.315 4.694 24.885 1.00 55.22 173 THR A CA 1
ATOM 1360 C C . THR A 1 173 ? -20.383 4.749 26.108 1.00 55.22 173 THR A C 1
ATOM 1362 O O . THR A 1 173 ? -20.832 5.094 27.198 1.00 55.22 173 THR A O 1
ATOM 1365 N N . GLY A 1 174 ? -19.100 4.398 25.950 1.00 55.69 174 GLY A N 1
ATOM 1366 C CA . GLY A 1 174 ? -18.028 4.572 26.937 1.00 55.69 174 GLY A CA 1
ATOM 1367 C C . GLY A 1 174 ? -17.156 5.808 26.666 1.00 55.69 174 GLY A C 1
ATOM 1368 O O . GLY A 1 174 ? -17.433 6.601 25.777 1.00 55.69 174 GLY A O 1
ATOM 1369 N N . HIS A 1 175 ? -16.076 5.980 27.437 1.00 53.97 175 HIS A N 1
ATOM 1370 C CA . HIS A 1 175 ? -15.162 7.141 27.364 1.00 53.97 175 HIS A CA 1
ATOM 1371 C C . HIS A 1 175 ? -14.239 7.166 26.122 1.00 53.97 175 HIS A C 1
ATOM 1373 O O . HIS A 1 175 ? -13.319 7.977 26.060 1.00 53.97 175 HIS A O 1
ATOM 1379 N N . THR A 1 176 ? -14.434 6.278 25.145 1.00 67.69 176 THR A N 1
ATOM 1380 C CA . THR A 1 176 ? -13.568 6.170 23.962 1.00 67.69 176 THR A CA 1
ATOM 1381 C C . THR A 1 176 ? -14.097 7.071 22.850 1.00 67.69 176 THR A C 1
ATOM 1383 O O . THR A 1 176 ? -15.216 6.881 22.372 1.00 67.69 176 THR A O 1
ATOM 1386 N N . SER A 1 177 ? -13.304 8.057 22.422 1.00 82.00 177 SER A N 1
ATOM 1387 C CA . SER A 1 177 ? -13.671 8.925 21.298 1.00 82.00 177 SER A CA 1
ATOM 1388 C C . SER A 1 177 ? -13.705 8.137 19.979 1.00 82.00 177 SER A C 1
ATOM 1390 O O . SER A 1 177 ? -13.014 7.129 19.821 1.00 82.00 177 SER A O 1
ATOM 1392 N N . ALA A 1 178 ? -14.484 8.606 18.998 1.00 82.25 178 ALA A N 1
ATOM 1393 C CA . ALA A 1 178 ? -14.528 7.993 17.663 1.00 82.25 178 ALA A CA 1
ATOM 1394 C C . ALA A 1 178 ? -13.148 7.970 16.975 1.00 82.25 178 ALA A C 1
ATOM 1396 O O . ALA A 1 178 ? -12.855 7.074 16.189 1.00 82.25 178 ALA A O 1
ATOM 1397 N N . GLU A 1 179 ? -12.292 8.937 17.302 1.00 85.19 179 GLU A N 1
ATOM 1398 C CA . GLU A 1 179 ? -10.908 9.010 16.839 1.00 85.19 179 GLU A CA 1
ATOM 1399 C C . GLU A 1 179 ? -10.043 7.910 17.458 1.00 85.19 179 GLU A C 1
ATOM 1401 O O . GLU A 1 179 ? -9.417 7.144 16.731 1.00 85.19 179 GLU A O 1
ATOM 1406 N N . GLN A 1 180 ? -10.101 7.738 18.781 1.00 87.19 180 GLN A N 1
ATOM 1407 C CA . GLN A 1 180 ? -9.371 6.667 19.456 1.00 87.19 180 GLN A CA 1
ATOM 1408 C C . GLN A 1 180 ? -9.826 5.283 18.973 1.00 87.19 180 GLN A C 1
ATOM 1410 O O . GLN A 1 180 ? -9.002 4.390 18.780 1.00 87.19 180 GLN A O 1
ATOM 1415 N N . PHE A 1 181 ? -11.128 5.105 18.736 1.00 89.31 181 PHE A N 1
ATOM 1416 C CA . PHE A 1 181 ? -11.668 3.881 18.148 1.00 89.31 181 PHE A CA 1
ATOM 1417 C C . PHE A 1 181 ? -11.056 3.617 16.765 1.00 89.31 181 PHE A C 1
ATOM 1419 O O . PHE A 1 181 ? -10.553 2.528 16.511 1.00 89.31 181 PHE A O 1
ATOM 1426 N N . PHE A 1 182 ? -11.043 4.624 15.890 1.00 90.75 182 PHE A N 1
ATOM 1427 C CA . PHE A 1 182 ? -10.504 4.516 14.533 1.00 90.75 182 PHE A CA 1
ATOM 1428 C C . PHE A 1 182 ? -9.018 4.123 14.501 1.00 90.75 182 PHE A C 1
ATOM 1430 O O . PHE A 1 182 ? -8.591 3.370 13.622 1.00 90.75 182 PHE A O 1
ATOM 1437 N N . GLU A 1 183 ? -8.240 4.603 15.470 1.00 91.31 183 GLU A N 1
ATOM 1438 C CA . GLU A 1 183 ? -6.805 4.336 15.569 1.00 91.31 183 GLU A CA 1
ATOM 1439 C C . GLU A 1 183 ? -6.467 2.979 16.188 1.00 91.31 183 GLU A C 1
ATOM 1441 O O . GLU A 1 183 ? -5.469 2.374 15.800 1.00 91.31 183 GLU A O 1
ATOM 1446 N N . SER A 1 184 ? -7.277 2.493 17.133 1.00 89.00 184 SER A N 1
ATOM 1447 C CA . SER A 1 184 ? -6.905 1.354 17.988 1.00 89.00 184 SER A CA 1
ATOM 1448 C C . SER A 1 184 ? -7.733 0.088 17.777 1.00 89.00 184 SER A C 1
ATOM 1450 O O . SER A 1 184 ? -7.260 -1.009 18.080 1.00 89.00 184 SER A O 1
ATOM 1452 N N . GLU A 1 185 ? -8.950 0.195 17.246 1.00 90.62 185 GLU A N 1
ATOM 1453 C CA . GLU A 1 185 ? -9.862 -0.943 17.150 1.00 90.62 185 GLU A CA 1
ATOM 1454 C C . GLU A 1 185 ? -9.649 -1.734 15.863 1.00 90.62 185 GLU A C 1
ATOM 1456 O O . GLU A 1 185 ? -9.810 -1.232 14.750 1.00 90.62 185 GLU A O 1
ATOM 1461 N N . ARG A 1 186 ? -9.301 -3.011 16.032 1.00 90.88 186 ARG A N 1
ATOM 1462 C CA . ARG A 1 186 ? -8.957 -3.941 14.954 1.00 90.88 186 ARG A CA 1
ATOM 1463 C C . ARG A 1 186 ? -10.170 -4.770 14.577 1.00 90.88 186 ARG A C 1
ATOM 1465 O O . ARG A 1 186 ? -10.463 -5.784 15.197 1.00 90.88 186 ARG A O 1
ATOM 1472 N N . LEU A 1 187 ? -10.908 -4.296 13.581 1.00 88.81 187 LEU A N 1
ATOM 1473 C CA . LEU A 1 187 ? -12.196 -4.883 13.197 1.00 88.81 187 LEU A CA 1
ATOM 1474 C C . LEU A 1 187 ? -12.270 -5.246 11.720 1.00 88.81 187 LEU A C 1
ATOM 1476 O O . LEU A 1 187 ? -13.093 -6.076 11.348 1.00 88.81 187 LEU A O 1
ATOM 1480 N N . ILE A 1 188 ? -11.430 -4.637 10.886 1.00 88.75 188 ILE A N 1
ATOM 1481 C CA . ILE A 1 188 ? -11.495 -4.811 9.439 1.00 88.75 188 ILE A CA 1
ATOM 1482 C C . ILE A 1 188 ? -10.724 -6.079 9.081 1.00 88.75 188 ILE A C 1
ATOM 1484 O O . ILE A 1 188 ? -9.505 -6.125 9.231 1.00 88.75 188 ILE A O 1
ATOM 1488 N N . THR A 1 189 ? -11.430 -7.121 8.650 1.00 88.38 189 THR A N 1
ATOM 1489 C CA . THR A 1 189 ? -10.829 -8.392 8.219 1.00 88.38 189 THR A CA 1
ATOM 1490 C C . THR A 1 189 ? -10.749 -8.475 6.699 1.00 88.38 189 THR A C 1
ATOM 1492 O O . THR A 1 189 ? -11.417 -7.734 5.979 1.00 88.38 189 THR A O 1
ATOM 1495 N N . MET A 1 190 ? -9.966 -9.432 6.196 1.00 85.06 190 MET A N 1
ATOM 1496 C CA . MET A 1 190 ? -9.930 -9.742 4.764 1.00 85.06 190 MET A CA 1
ATOM 1497 C C . MET A 1 190 ? -11.307 -10.143 4.218 1.00 85.06 190 MET A C 1
ATOM 1499 O O . MET A 1 190 ? -11.656 -9.742 3.112 1.00 85.06 190 MET A O 1
ATOM 1503 N N . ASP A 1 191 ? -12.115 -10.854 5.009 1.00 82.62 191 ASP A N 1
ATOM 1504 C CA . ASP A 1 191 ? -13.466 -11.277 4.614 1.00 82.62 191 ASP A CA 1
ATOM 1505 C C . ASP A 1 191 ? -14.410 -10.087 4.397 1.00 82.62 191 ASP A C 1
ATOM 1507 O O . ASP A 1 191 ? -15.358 -10.168 3.617 1.00 82.62 191 ASP A O 1
ATOM 1511 N N . MET A 1 192 ? -14.138 -8.950 5.049 1.00 81.44 192 MET A N 1
ATOM 1512 C CA . MET A 1 192 ? -14.947 -7.747 4.876 1.00 81.44 192 MET A CA 1
ATOM 1513 C C . MET A 1 192 ? -14.764 -7.084 3.509 1.00 81.44 192 MET A C 1
ATOM 1515 O O . MET A 1 192 ? -15.634 -6.316 3.097 1.00 81.44 192 MET A O 1
ATOM 1519 N N . LEU A 1 193 ? -13.689 -7.400 2.775 1.00 75.31 193 LEU A N 1
ATOM 1520 C CA . LEU A 1 193 ? -13.494 -6.907 1.409 1.00 75.31 193 LEU A CA 1
ATOM 1521 C C . LEU A 1 193 ? -14.639 -7.338 0.487 1.00 75.31 193 LEU A C 1
ATOM 1523 O O . LEU A 1 193 ? -15.047 -6.560 -0.372 1.00 75.31 193 LEU A O 1
ATOM 1527 N N . GLY A 1 194 ? -15.218 -8.522 0.712 1.00 70.00 194 GLY A N 1
ATOM 1528 C CA . GLY A 1 194 ? -16.350 -9.029 -0.064 1.00 70.00 194 GLY A CA 1
ATOM 1529 C C . GLY A 1 194 ? -17.594 -8.135 -0.016 1.00 70.00 194 GLY A C 1
ATOM 1530 O O . GLY A 1 194 ? -18.375 -8.144 -0.961 1.00 70.00 194 GLY A O 1
ATOM 1531 N N . PHE A 1 195 ? -17.766 -7.319 1.033 1.00 70.44 195 PHE A N 1
ATOM 1532 C CA . PHE A 1 195 ? -18.871 -6.354 1.118 1.00 70.44 195 PHE A CA 1
ATOM 1533 C C . PHE A 1 195 ? -18.605 -5.063 0.337 1.00 70.44 195 PHE A C 1
ATOM 1535 O O . PHE A 1 195 ? -19.551 -4.388 -0.044 1.00 70.44 195 PHE A O 1
ATOM 1542 N N . LEU A 1 196 ? -17.336 -4.727 0.093 1.00 67.75 196 LEU A N 1
ATOM 1543 C CA . LEU A 1 196 ? -16.923 -3.488 -0.575 1.00 67.75 196 LEU A CA 1
ATOM 1544 C C . LEU A 1 196 ? -16.742 -3.673 -2.090 1.00 67.75 196 LEU A C 1
ATOM 1546 O O . LEU A 1 196 ? -16.829 -2.718 -2.860 1.00 67.75 196 LEU A O 1
ATOM 1550 N N . LEU A 1 197 ? -16.470 -4.904 -2.531 1.00 67.69 197 LEU A N 1
ATOM 1551 C CA . LEU A 1 197 ? -16.193 -5.226 -3.932 1.00 67.69 197 LEU A CA 1
ATOM 1552 C C . LEU A 1 197 ? -17.386 -5.046 -4.891 1.00 67.69 197 LEU A C 1
ATOM 1554 O O . LEU A 1 197 ? -17.135 -4.559 -5.993 1.00 67.69 197 LEU A O 1
ATOM 1558 N N . PRO A 1 198 ? -18.647 -5.379 -4.542 1.00 67.12 198 PRO A N 1
ATOM 1559 C CA . PRO A 1 198 ? -19.780 -5.208 -5.458 1.00 67.12 198 PRO A CA 1
ATOM 1560 C C . PRO A 1 198 ? -20.006 -3.749 -5.881 1.00 67.12 198 PRO A C 1
ATOM 1562 O O . PRO A 1 198 ? -20.232 -3.479 -7.060 1.00 67.12 198 PRO A O 1
ATOM 1565 N N . ASP A 1 199 ? -19.862 -2.804 -4.948 1.00 63.50 199 ASP A N 1
ATOM 1566 C CA . ASP A 1 199 ? -20.009 -1.368 -5.223 1.00 63.50 199 ASP A CA 1
ATOM 1567 C C . ASP A 1 199 ? -18.871 -0.840 -6.117 1.00 63.50 199 ASP A C 1
ATOM 1569 O O . ASP A 1 199 ? -19.080 -0.003 -7.002 1.00 63.50 199 ASP A O 1
ATOM 1573 N N . LEU A 1 200 ? -17.659 -1.382 -5.948 1.00 61.59 200 LEU A N 1
ATOM 1574 C CA . LEU A 1 200 ? -16.525 -1.089 -6.824 1.00 61.59 200 LEU A CA 1
ATOM 1575 C C . LEU A 1 200 ? -16.734 -1.678 -8.221 1.00 61.59 200 LEU A C 1
ATOM 1577 O O . LEU A 1 200 ? -16.549 -0.972 -9.207 1.00 61.59 200 LEU A O 1
ATOM 1581 N N . GLN A 1 201 ? -17.161 -2.938 -8.329 1.00 61.22 201 GLN A N 1
ATOM 1582 C CA . GLN A 1 201 ? -17.442 -3.577 -9.618 1.00 61.22 201 GLN A CA 1
ATOM 1583 C C . GLN A 1 201 ? -18.508 -2.814 -10.409 1.00 61.22 201 GLN A C 1
ATOM 1585 O O . GLN A 1 201 ? -18.310 -2.584 -11.595 1.00 61.22 201 GLN A O 1
ATOM 1590 N N . ALA A 1 202 ? -19.576 -2.341 -9.759 1.00 59.75 202 ALA A N 1
ATOM 1591 C CA . ALA A 1 202 ? -20.598 -1.511 -10.400 1.00 59.75 202 ALA A CA 1
ATOM 1592 C C . ALA A 1 202 ? -20.060 -0.161 -10.916 1.00 59.75 202 ALA A C 1
ATOM 1594 O O . ALA A 1 202 ? -20.620 0.410 -11.846 1.00 59.75 202 ALA A O 1
ATOM 1595 N N . THR A 1 203 ? -18.973 0.347 -10.329 1.00 56.41 203 THR A N 1
ATOM 1596 C CA . THR A 1 203 ? -18.311 1.591 -10.756 1.00 56.41 203 THR A CA 1
ATOM 1597 C C . THR A 1 203 ? -17.366 1.374 -11.950 1.00 56.41 203 THR A C 1
ATOM 1599 O O . THR A 1 203 ? -17.060 2.324 -12.672 1.00 56.41 203 THR A O 1
ATOM 1602 N N . TYR A 1 204 ? -16.893 0.140 -12.158 1.00 46.97 204 TYR A N 1
ATOM 1603 C CA . TYR A 1 204 ? -15.927 -0.231 -13.204 1.00 46.97 204 TYR A CA 1
ATOM 1604 C C . TYR A 1 204 ? -16.506 -1.116 -14.328 1.00 46.97 204 TYR A C 1
ATOM 1606 O O . TYR A 1 204 ? -15.758 -1.463 -15.244 1.00 46.97 204 TYR A O 1
ATOM 1614 N N . ALA A 1 205 ? -17.788 -1.488 -14.255 1.00 42.31 205 ALA A N 1
ATOM 1615 C CA . ALA A 1 205 ? -18.541 -2.174 -15.311 1.00 42.31 205 ALA A CA 1
ATOM 1616 C C . ALA A 1 205 ? -19.140 -1.171 -16.308 1.00 42.31 205 ALA A C 1
ATOM 1618 O O . ALA A 1 205 ? -19.146 -1.495 -17.517 1.00 42.31 205 ALA A O 1
#

pLDDT: mean 84.69, std 13.4, range [34.75, 97.06]

Secondary structure (DSSP, 8-state):
---SSPP-STTSHHHHT-HHHHHHHHHTT--HHHHHHHHHHHHHH-TT--SEE-HHHHHHHH---HHHHHHHHHHH--TTS-EEHHHHHHHHHHHS-S-HHHHHHHHHHHH-TT-SSEE-HHHHHHHHHHHHHHHHHHHTPPPP-HHHHHHHHHHHHHHH-HHHHHHHHHHHTTT--HHHHHHH---EEGGGHHHHHHHHHHHH-

Organism: NCBI:txid1333877

Foldseek 3Di:
DPAPDFDPDCPALLNVVCLLVLLLVLQAAPELVNLVQLVVQLCVLCVPPDQKDALVSVCSSRVDDSVSSVSVQVQAADVPSIGGPLLVSLSSLLSYPYDPLSSLQSNQCSLPPVNPQFDFLLSVLVSVQSNVQSVCSNRVDDRRDSVVSSVVSLVCVCVQDVVLVVVCVVPVVDPQDSVNRRHPPGDHHSVSVVSVVVVVVVSVD

Radius of gyration: 17.98 Å; chains: 1; bounding box: 43×32×54 Å

Sequence (205 aa):
MEGVLPDAGPDSAWQAKARGPTLRRLFGAYLYEDLWSTLRRLKQIDDNQCEYLSFEESQQLLKIPDFHLMFLWDLFSRQNSLVLVRELLTTICVFSSAELEDKGRFLLSVFDTSRTGQSTGAEVATLCSTVLGVLARCTCAKVVKPGAVSSALRDELPSLLPQYREVLKRKGTGHTSAEQFFESERLITMDMLGFLLPDLQATYA